Protein AF-X1T3N6-F1 (afdb_monomer)

pLDDT: mean 82.12, std 18.63, range [25.7, 98.0]

Radius of gyration: 25.03 Å; Cα contacts (8 Å, |Δi|>4): 335; chains: 1; bounding box: 75×48×70 Å

Foldseek 3Di:
DQVLVLLLVCLQPVHCLVPFPVVLVVLLVLLVVLVVVVCVVVVAAEEEDEPPDDVVVVLVVQDDPPPPDWFFRHKYKYWDWDFAWGWDADPVSDIDIDTDPGTDTAIWMWGFTQHQQQGTKIWTWGSGPVTDIDIGTDLLSNLVNDPCNVVFPWDDDVSATADTPDVVVSVVSSVVDDPPPPVVVVCVVVVVVSCCSSPNPVSCVSSVDDDDDDDPDDDDDDHDHDPDVVVVVVVVVVVVVVCCVVLVPPDWDFDFDDDPDPDPDPDDDDDDDDDPDDDDGGDTDDPRDDDDD

Secondary structure (DSSP, 8-state):
-HHHHHHHHHHHHS-STT-SHHHHHHHHHHHHHHHHHHHHHHT--EEEE-TT--HHHHHHHT--SSTT--EEEEEEEEEEEE--EEEEEPTTS-EEEEE-SS-EEEEEEEEEEEETTTEEEEEEEESSTTT-EEEE--HHHHHHHSTTGGGG--EEETTEEEE-S-HHHHHHHHHT--TTTHHHHHHHHHHHHHHTTTS-HHHHHHHT--PPP--S----------SSHHHHHHHHHHHHHHHHHHTT-----EE---------------------------EE---------

Sequence (293 aa):
VPGGVRNWYRTMEGSDTDMSDSSMMRYAGRFSRRVQSFCKKKNIPFVHFHTGERKHVEAEKLMPENKLFIGIFAVFVSRAPSLLWEVKKFDNGSIDIRRKKKTSLVNHYYFHIMDKDWGHITIRMCAHPPFSCNIILNGHEWVERHEDYNKLEVTKEGNCFTSYNNGEKLTQIADTLKFNGQFERVCQRWIYSCLWFVMDKKQQETTGIKYNFSIYQIEYSRNLLFKRGRQMDTVYQKIIDITRGRLDIKRLKTIFGKKKRPYKHKSTAPAPEVRIETPDYNLTIFKIHFGRL

Solvent-accessible surface area (backbone atoms only — not comparable to full-atom values): 18035 Å² total; per-residue (Å²): 115,60,66,60,56,54,52,41,44,22,63,74,68,76,48,59,89,75,64,32,49,69,56,52,50,46,42,28,55,47,19,52,53,44,46,52,50,48,25,64,76,68,72,30,53,74,46,81,46,64,85,90,63,71,60,68,65,58,50,64,76,54,54,72,86,56,86,83,62,68,42,75,53,35,37,38,35,33,63,43,76,39,73,37,68,39,43,49,72,46,96,88,72,48,75,47,65,44,72,42,94,60,66,44,80,39,62,31,39,35,39,34,27,33,41,83,59,40,31,66,31,38,39,38,32,34,45,42,64,92,46,55,69,49,79,46,78,42,72,67,38,31,41,64,50,37,85,66,39,79,78,28,65,65,40,69,60,88,90,42,73,76,45,58,81,46,66,66,62,53,47,54,52,52,67,65,70,47,77,79,60,56,58,54,50,58,49,56,64,48,50,57,63,60,42,40,38,70,41,46,69,68,52,42,62,71,47,61,75,79,86,84,87,79,85,88,76,85,85,89,86,81,87,80,88,66,98,45,71,69,59,47,52,54,53,52,52,52,51,51,54,57,51,32,68,77,65,70,55,88,75,88,57,73,45,85,32,90,79,83,73,89,72,87,71,82,85,76,87,90,78,92,82,84,83,79,88,71,91,80,59,64,39,81,67,84,84,80,80,76,71,94,125

Organism: NCBI:txid412755

Mean predicted aligned error: 9.75 Å

Structure (mmCIF, N/CA/C/O backbone):
data_AF-X1T3N6-F1
#
_entry.id   AF-X1T3N6-F1
#
loop_
_atom_site.group_PDB
_atom_site.id
_atom_site.type_symbol
_atom_site.label_atom_id
_atom_site.label_alt_id
_atom_site.label_comp_id
_atom_site.label_asym_id
_atom_site.label_entity_id
_atom_site.label_seq_id
_atom_site.pdbx_PDB_ins_code
_atom_site.Cartn_x
_atom_site.Cartn_y
_atom_site.Cartn_z
_atom_site.occupancy
_atom_site.B_iso_or_equiv
_atom_site.auth_seq_id
_atom_site.auth_comp_id
_atom_site.auth_asym_id
_atom_site.auth_atom_id
_atom_site.pdbx_PDB_model_num
ATOM 1 N N . VAL A 1 1 ? 9.725 14.053 -14.809 1.00 52.09 1 VAL A N 1
ATOM 2 C CA . VAL A 1 1 ? 10.530 14.593 -15.928 1.00 52.09 1 VAL A CA 1
ATOM 3 C C . VAL A 1 1 ? 10.947 13.437 -16.836 1.00 52.09 1 VAL A C 1
ATOM 5 O O . VAL A 1 1 ? 11.360 12.421 -16.285 1.00 52.09 1 VAL A O 1
ATOM 8 N N . PRO A 1 2 ? 10.813 13.539 -18.172 1.00 63.53 2 PRO A N 1
ATOM 9 C CA . PRO A 1 2 ? 11.171 12.467 -19.115 1.00 63.53 2 PRO A CA 1
ATOM 10 C C . PRO A 1 2 ? 12.618 11.963 -18.982 1.00 63.53 2 PRO A C 1
ATOM 12 O O . PRO A 1 2 ? 12.862 10.764 -19.091 1.00 63.53 2 PRO A O 1
ATOM 15 N N . GLY A 1 3 ? 13.557 12.857 -18.640 1.00 70.62 3 GLY A N 1
ATOM 16 C CA . GLY A 1 3 ? 14.970 12.513 -18.433 1.00 70.62 3 GLY A CA 1
ATOM 17 C C . GLY A 1 3 ? 15.210 11.444 -17.361 1.00 70.62 3 GLY A C 1
ATOM 18 O O . GLY A 1 3 ? 16.097 10.614 -17.521 1.00 70.62 3 GLY A O 1
ATOM 19 N N . GLY A 1 4 ? 14.367 11.383 -16.323 1.00 85.44 4 GLY A N 1
ATOM 20 C CA . GLY A 1 4 ? 14.484 10.353 -15.287 1.00 85.44 4 GLY A CA 1
ATOM 21 C C . GLY A 1 4 ? 14.236 8.938 -15.818 1.00 85.44 4 GLY A C 1
ATOM 22 O O . GLY A 1 4 ? 14.937 8.011 -15.433 1.00 85.44 4 GLY A O 1
ATOM 23 N N . VAL A 1 5 ? 13.286 8.771 -16.746 1.00 88.50 5 VAL A N 1
ATOM 24 C CA . VAL A 1 5 ? 12.962 7.455 -17.325 1.00 88.50 5 VAL A CA 1
ATOM 25 C C . VAL A 1 5 ? 14.045 6.993 -18.289 1.00 88.50 5 VAL A C 1
ATOM 27 O O . VAL A 1 5 ? 14.413 5.824 -18.266 1.00 88.50 5 VAL A O 1
ATOM 30 N N . ARG A 1 6 ? 14.585 7.908 -19.102 1.00 90.44 6 ARG A N 1
ATOM 31 C CA . ARG A 1 6 ? 15.691 7.606 -20.019 1.00 90.44 6 ARG A CA 1
ATOM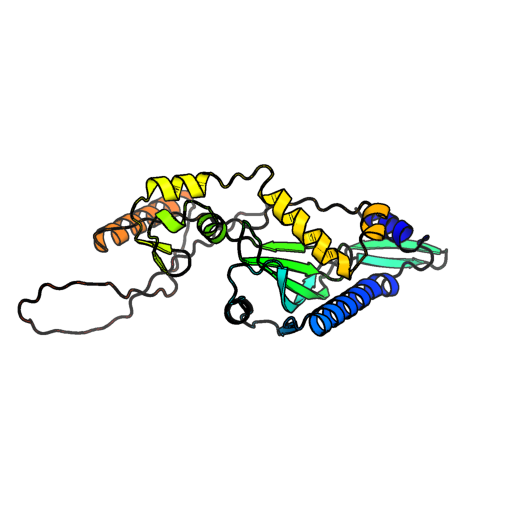 32 C C . ARG A 1 6 ? 16.944 7.170 -19.263 1.00 90.44 6 ARG A C 1
ATOM 34 O O . ARG A 1 6 ? 17.532 6.150 -19.598 1.00 90.44 6 ARG A O 1
ATOM 41 N N . ASN A 1 7 ? 17.323 7.921 -18.227 1.00 90.94 7 ASN A N 1
ATOM 42 C CA . ASN A 1 7 ? 18.488 7.597 -17.404 1.00 90.94 7 ASN A CA 1
ATOM 43 C C . ASN A 1 7 ? 18.300 6.261 -16.688 1.00 90.94 7 ASN A C 1
ATOM 45 O O . ASN A 1 7 ? 19.178 5.411 -16.756 1.00 90.94 7 ASN A O 1
ATOM 49 N N . TRP A 1 8 ? 17.126 6.042 -16.090 1.00 91.69 8 TRP A N 1
ATOM 50 C CA . TRP A 1 8 ? 16.785 4.758 -15.483 1.00 91.69 8 TRP A CA 1
ATOM 51 C C . TRP A 1 8 ? 16.912 3.593 -16.479 1.00 91.69 8 TRP A C 1
ATOM 53 O O . TRP A 1 8 ? 17.526 2.581 -16.150 1.00 91.69 8 TRP A O 1
ATOM 63 N N . TYR A 1 9 ? 16.390 3.745 -17.701 1.00 92.31 9 TYR A N 1
ATOM 64 C CA . TYR A 1 9 ? 16.473 2.714 -18.739 1.00 92.31 9 TYR A CA 1
ATOM 65 C C . TYR A 1 9 ? 17.928 2.416 -19.126 1.00 92.31 9 TYR A C 1
ATOM 67 O O .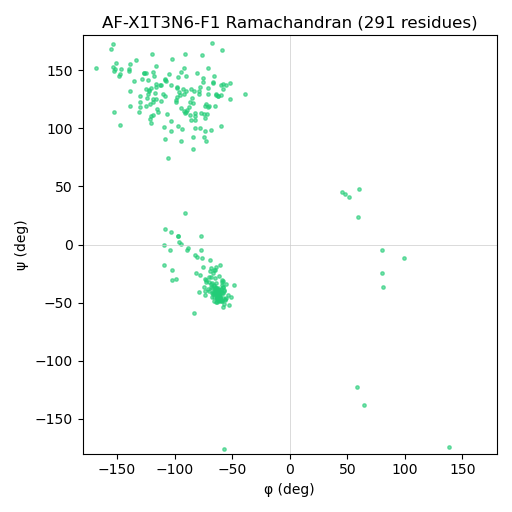 TYR A 1 9 ? 18.321 1.255 -19.167 1.00 92.31 9 TYR A O 1
ATOM 75 N N . ARG A 1 10 ? 18.753 3.452 -19.334 1.00 92.75 10 ARG A N 1
ATOM 76 C CA . ARG A 1 10 ? 20.191 3.295 -19.622 1.00 92.75 10 ARG A CA 1
ATOM 77 C C . ARG A 1 10 ? 20.920 2.543 -18.521 1.00 92.75 10 ARG A C 1
ATOM 79 O O . ARG A 1 10 ? 21.740 1.687 -18.816 1.00 92.75 10 ARG A O 1
ATOM 86 N N . THR A 1 11 ? 20.618 2.837 -17.261 1.00 93.19 11 THR A N 1
ATOM 87 C CA . THR A 1 11 ? 21.226 2.126 -16.134 1.00 93.19 11 THR A CA 1
ATOM 88 C C . THR A 1 11 ? 20.765 0.668 -16.054 1.00 93.19 11 THR A C 1
ATOM 90 O O . THR A 1 11 ? 21.547 -0.193 -15.664 1.00 93.19 11 THR A O 1
ATOM 93 N N . MET A 1 12 ? 19.518 0.374 -16.431 1.00 91.62 12 MET A N 1
ATOM 94 C CA . MET A 1 12 ? 18.976 -0.990 -16.443 1.00 91.62 12 MET A CA 1
ATOM 95 C C . MET A 1 12 ? 19.518 -1.851 -17.589 1.00 91.62 12 MET A C 1
ATOM 97 O O . MET A 1 12 ? 19.830 -3.018 -17.367 1.00 91.62 12 MET A O 1
ATOM 101 N N . GLU A 1 13 ? 19.603 -1.290 -18.795 1.00 92.38 13 GLU A N 1
ATOM 102 C CA . GLU A 1 13 ? 19.885 -2.027 -20.037 1.00 92.38 13 GLU A CA 1
ATOM 103 C C . GLU A 1 13 ? 21.288 -1.732 -20.609 1.00 92.38 13 GLU A C 1
ATOM 105 O O . GLU A 1 13 ? 21.665 -2.256 -21.652 1.00 92.38 13 GLU A O 1
ATOM 110 N N . GLY A 1 14 ? 22.072 -0.864 -19.961 1.00 92.81 14 GLY A N 1
ATOM 111 C CA . GLY A 1 14 ? 23.407 -0.427 -20.394 1.00 92.81 14 GLY A CA 1
ATOM 112 C C . GLY A 1 14 ? 23.408 0.661 -21.477 1.00 92.81 14 GLY A C 1
ATOM 113 O O . GLY A 1 14 ? 24.359 1.433 -21.575 1.00 92.81 14 GLY A O 1
ATOM 114 N N . SER A 1 15 ? 22.340 0.773 -22.270 1.00 91.62 15 SER A N 1
ATOM 115 C CA . SER A 1 15 ? 22.141 1.835 -23.265 1.00 91.62 15 SER A CA 1
ATOM 116 C C . SER A 1 15 ? 20.649 2.089 -23.518 1.00 91.62 15 SER A C 1
ATOM 118 O O . SER A 1 15 ? 19.790 1.363 -23.024 1.00 91.62 15 SER A O 1
ATOM 120 N N . ASP A 1 16 ? 20.315 3.126 -24.286 1.00 90.31 16 ASP A N 1
ATOM 121 C CA . ASP A 1 16 ? 18.950 3.423 -24.743 1.00 90.31 16 ASP A CA 1
ATOM 122 C C . ASP A 1 16 ? 18.737 3.171 -26.244 1.00 90.31 16 ASP A C 1
ATOM 124 O O . ASP A 1 16 ? 17.713 3.575 -26.791 1.00 90.31 16 ASP A O 1
ATOM 128 N N . THR A 1 17 ? 19.665 2.478 -26.910 1.00 90.00 17 THR A N 1
ATOM 129 C CA . THR A 1 17 ? 19.607 2.180 -28.354 1.00 90.00 17 THR A CA 1
ATOM 130 C C . THR A 1 17 ? 18.326 1.437 -28.747 1.00 90.00 17 THR A C 1
ATOM 132 O O . THR A 1 17 ? 17.703 1.748 -29.770 1.00 90.00 17 THR A O 1
ATOM 135 N N . ASP A 1 18 ? 17.899 0.508 -27.887 1.00 89.25 18 ASP A N 1
ATOM 136 C CA . ASP A 1 18 ? 16.706 -0.330 -28.067 1.00 89.25 18 ASP A CA 1
ATOM 137 C C . ASP A 1 18 ? 15.468 0.209 -27.333 1.00 89.25 18 ASP A C 1
ATOM 139 O O . ASP A 1 18 ? 14.430 -0.459 -27.254 1.00 89.25 18 ASP A O 1
ATOM 143 N N . MET A 1 19 ? 15.557 1.416 -26.766 1.00 91.69 19 MET A N 1
ATOM 144 C CA . MET A 1 19 ? 14.444 2.025 -26.049 1.00 91.69 19 MET A CA 1
ATOM 145 C C . MET A 1 19 ? 13.287 2.305 -27.018 1.00 91.69 19 MET A C 1
ATOM 147 O O . MET A 1 19 ? 13.415 3.047 -27.988 1.00 91.69 19 MET A O 1
ATOM 151 N N . SER A 1 20 ? 12.142 1.686 -26.750 1.00 91.00 20 SER A N 1
ATOM 152 C CA . SER A 1 20 ? 10.925 1.753 -27.560 1.00 91.00 20 SER A CA 1
ATOM 153 C C . SER A 1 20 ? 9.706 1.464 -26.685 1.00 91.00 20 SER A C 1
ATOM 155 O O . SER A 1 20 ? 9.842 0.957 -25.569 1.00 91.00 20 SER A O 1
ATOM 157 N N . ASP A 1 21 ? 8.498 1.717 -27.190 1.00 89.56 21 ASP A N 1
ATOM 158 C CA . ASP A 1 21 ? 7.264 1.299 -26.508 1.00 89.56 21 ASP A CA 1
ATOM 159 C C . ASP A 1 21 ? 7.279 -0.198 -26.179 1.00 89.56 21 ASP A C 1
ATOM 161 O O . ASP A 1 21 ? 6.979 -0.607 -25.054 1.00 89.56 21 ASP A O 1
ATOM 165 N N . SER A 1 22 ? 7.718 -1.015 -27.136 1.00 90.12 22 SER A N 1
ATOM 166 C CA . SER A 1 22 ? 7.833 -2.461 -26.978 1.00 90.12 22 SER A CA 1
ATOM 167 C C . SER A 1 22 ? 8.792 -2.840 -25.851 1.00 90.12 22 SER A C 1
ATOM 169 O O . SER A 1 22 ? 8.440 -3.673 -25.012 1.00 90.12 22 SER A O 1
ATOM 171 N N . SER A 1 23 ? 9.984 -2.234 -25.779 1.00 91.75 23 SER A N 1
ATOM 172 C CA . SER A 1 23 ? 10.938 -2.545 -24.708 1.00 91.75 23 SER A CA 1
ATOM 173 C C . SER A 1 23 ? 10.444 -2.068 -23.339 1.00 91.75 23 SER A C 1
ATOM 175 O O . SER A 1 23 ? 10.549 -2.804 -22.359 1.00 91.75 23 SER A O 1
ATOM 177 N N . MET A 1 24 ? 9.772 -0.917 -23.275 1.00 90.50 24 MET A N 1
ATOM 178 C CA . MET A 1 24 ? 9.127 -0.423 -22.054 1.00 90.50 24 MET A CA 1
ATOM 179 C C . MET A 1 24 ? 7.991 -1.344 -21.579 1.00 90.50 24 MET A C 1
ATOM 181 O O . MET A 1 24 ? 7.835 -1.583 -20.378 1.00 90.50 24 MET A O 1
ATOM 185 N N . MET A 1 25 ? 7.212 -1.915 -22.502 1.00 90.56 25 MET A N 1
ATOM 186 C CA . MET A 1 25 ? 6.150 -2.877 -22.189 1.00 90.56 25 MET A CA 1
ATOM 187 C C . MET A 1 25 ? 6.686 -4.220 -21.673 1.00 90.56 25 MET A C 1
ATOM 189 O O . MET A 1 25 ? 6.007 -4.870 -20.871 1.00 90.56 25 MET A O 1
ATOM 193 N N . ARG A 1 26 ? 7.907 -4.632 -22.053 1.00 93.25 26 ARG A N 1
ATOM 194 C CA . ARG A 1 26 ? 8.515 -5.894 -21.582 1.00 93.25 26 ARG A CA 1
ATOM 195 C C . ARG A 1 26 ? 8.658 -5.948 -20.060 1.00 93.25 26 ARG A C 1
ATOM 197 O O . ARG A 1 26 ? 8.521 -7.034 -19.494 1.00 93.25 26 ARG A O 1
ATOM 204 N N . TYR A 1 27 ? 8.844 -4.813 -19.379 1.00 93.62 27 TYR A N 1
ATOM 205 C CA . TYR A 1 27 ? 8.894 -4.773 -17.912 1.00 93.62 27 TYR A CA 1
ATOM 206 C C . TYR A 1 27 ? 7.588 -5.233 -17.260 1.00 93.62 27 TYR A C 1
ATOM 208 O O . TYR A 1 27 ? 7.635 -5.972 -16.278 1.00 93.62 27 TYR A O 1
ATOM 216 N N . ALA A 1 28 ? 6.433 -4.898 -17.841 1.00 94.31 28 ALA A N 1
ATOM 217 C CA . ALA A 1 28 ? 5.149 -5.365 -17.323 1.00 94.31 28 ALA A CA 1
ATOM 218 C C . ALA A 1 28 ? 4.984 -6.884 -17.487 1.00 94.31 28 ALA A C 1
ATOM 220 O O . ALA A 1 28 ? 4.484 -7.564 -16.588 1.00 94.31 28 ALA A O 1
ATOM 221 N N . GLY A 1 29 ? 5.472 -7.437 -18.603 1.00 95.12 29 GLY A N 1
ATOM 222 C CA . GLY A 1 29 ? 5.533 -8.884 -18.824 1.00 95.12 29 GLY A CA 1
ATOM 223 C C . GLY A 1 29 ? 6.502 -9.591 -17.869 1.00 95.12 29 GLY A C 1
ATOM 224 O O . GLY A 1 29 ? 6.174 -10.645 -17.323 1.00 95.12 29 GLY A O 1
ATOM 225 N N . ARG A 1 30 ? 7.684 -9.007 -17.620 1.00 95.31 30 ARG A N 1
ATOM 226 C CA . ARG A 1 30 ? 8.653 -9.489 -16.615 1.00 95.31 30 ARG A CA 1
ATOM 227 C C . ARG A 1 30 ? 8.026 -9.513 -15.222 1.00 95.31 30 ARG A C 1
ATOM 229 O O . ARG A 1 30 ? 8.101 -10.542 -14.555 1.00 95.31 30 ARG A O 1
ATOM 236 N N . PHE A 1 31 ? 7.373 -8.422 -14.828 1.00 96.50 31 PHE A N 1
ATOM 237 C CA . PHE A 1 31 ? 6.686 -8.294 -13.547 1.00 96.50 31 PHE A CA 1
ATOM 238 C C . PHE A 1 31 ? 5.617 -9.370 -13.367 1.00 96.50 31 PHE A C 1
ATOM 240 O O . PHE A 1 31 ? 5.672 -10.133 -12.406 1.00 96.50 31 PHE A O 1
ATOM 247 N N . SER A 1 32 ? 4.704 -9.490 -14.337 1.00 96.56 32 SER A N 1
ATOM 248 C CA . SER A 1 32 ? 3.621 -10.480 -14.323 1.00 96.56 32 SER A CA 1
ATOM 249 C C . SER A 1 32 ? 4.145 -11.899 -14.100 1.00 96.56 32 SER A C 1
ATOM 251 O O . SER A 1 32 ? 3.724 -12.582 -13.166 1.00 96.56 32 SER A O 1
ATOM 253 N N . ARG A 1 33 ? 5.136 -12.322 -14.899 1.00 97.38 33 ARG A N 1
ATOM 254 C CA . ARG A 1 33 ? 5.731 -13.663 -14.793 1.00 97.38 33 ARG A CA 1
ATOM 255 C C . ARG A 1 33 ? 6.376 -13.907 -13.431 1.00 97.38 33 ARG A C 1
ATOM 257 O O . ARG A 1 33 ? 6.221 -14.989 -12.868 1.00 97.38 33 ARG A O 1
ATOM 264 N N . ARG A 1 34 ? 7.100 -12.920 -12.891 1.00 97.50 34 ARG A N 1
ATOM 265 C CA . ARG A 1 34 ? 7.790 -13.056 -11.598 1.00 97.50 34 ARG A CA 1
ATOM 266 C C . ARG A 1 34 ? 6.809 -13.099 -10.428 1.00 97.50 34 ARG A C 1
ATOM 268 O O . ARG A 1 34 ? 7.004 -13.925 -9.542 1.00 97.50 34 ARG A O 1
ATOM 275 N N . VAL A 1 35 ? 5.745 -12.293 -10.454 1.00 97.81 35 VAL A N 1
ATOM 276 C CA . VAL A 1 35 ? 4.675 -12.344 -9.444 1.00 97.81 35 VAL A CA 1
ATOM 277 C C . VAL A 1 35 ? 3.966 -13.695 -9.475 1.00 97.81 35 VAL A C 1
ATOM 279 O O . VAL A 1 35 ? 3.845 -14.332 -8.433 1.00 97.81 35 VAL A O 1
ATOM 282 N N . GLN A 1 36 ? 3.553 -14.170 -10.653 1.00 97.88 36 GLN A N 1
ATOM 283 C CA . GLN A 1 36 ? 2.872 -15.463 -10.787 1.00 97.88 36 GLN A CA 1
ATOM 284 C C . GLN A 1 36 ? 3.750 -16.625 -10.311 1.00 97.88 36 GLN A C 1
ATOM 286 O O . GLN A 1 36 ? 3.293 -17.476 -9.553 1.00 97.88 36 GLN A O 1
ATOM 291 N N . SER A 1 37 ? 5.030 -16.638 -10.700 1.00 97.94 37 SER A N 1
ATOM 292 C CA . SER A 1 37 ? 5.990 -17.658 -10.259 1.00 97.94 37 SER A CA 1
ATOM 293 C C . SER A 1 37 ? 6.194 -17.640 -8.740 1.00 97.94 37 SER A C 1
ATOM 295 O O . SER A 1 37 ? 6.172 -18.690 -8.097 1.00 97.94 37 SER A O 1
ATOM 297 N N . PHE A 1 38 ? 6.318 -16.450 -8.144 1.00 97.62 38 PHE A N 1
ATOM 298 C CA . PHE A 1 38 ? 6.402 -16.292 -6.694 1.00 97.62 38 PHE A CA 1
ATOM 299 C C . PHE A 1 38 ? 5.149 -16.809 -5.987 1.00 97.62 38 PHE A C 1
ATOM 301 O O . PHE A 1 38 ? 5.271 -17.602 -5.054 1.00 97.62 38 PHE A O 1
ATOM 308 N N . CYS A 1 39 ? 3.966 -16.414 -6.462 1.00 98.00 39 CYS A N 1
ATOM 309 C CA . CYS A 1 39 ? 2.698 -16.836 -5.878 1.00 98.00 39 CYS A CA 1
ATOM 310 C C . CYS A 1 39 ? 2.540 -18.357 -5.952 1.00 98.00 39 CYS A C 1
ATOM 312 O O . CYS A 1 39 ? 2.273 -18.990 -4.935 1.00 98.00 39 CYS A O 1
ATOM 314 N N . LYS A 1 40 ? 2.840 -18.964 -7.108 1.00 98.00 40 LYS A N 1
ATOM 315 C CA . LYS A 1 40 ? 2.834 -20.422 -7.287 1.00 98.00 40 LYS A CA 1
ATOM 316 C C . LYS A 1 40 ? 3.805 -21.125 -6.334 1.00 98.00 40 LYS A C 1
ATOM 318 O O . LYS A 1 40 ? 3.426 -22.085 -5.678 1.00 98.00 40 LYS A O 1
ATOM 323 N N . LYS A 1 41 ? 5.049 -20.643 -6.224 1.00 97.94 41 LYS A N 1
ATOM 324 C CA . LYS A 1 41 ? 6.080 -21.252 -5.362 1.00 97.94 41 LYS A CA 1
ATOM 325 C C . LYS A 1 41 ? 5.738 -21.162 -3.873 1.00 97.94 41 LYS A C 1
ATOM 327 O O . LYS A 1 41 ? 6.117 -22.042 -3.108 1.00 97.94 41 LYS A O 1
ATOM 332 N N . LYS A 1 42 ? 5.095 -20.074 -3.452 1.00 96.69 42 LYS A N 1
ATOM 333 C CA . LYS A 1 42 ? 4.745 -19.810 -2.050 1.00 96.69 42 LYS A CA 1
ATOM 334 C C . LYS A 1 42 ? 3.314 -20.211 -1.692 1.00 96.69 42 LYS A C 1
ATOM 336 O O . LYS A 1 42 ? 2.921 -19.996 -0.554 1.00 96.69 42 LYS A O 1
ATOM 341 N N . ASN A 1 43 ? 2.571 -20.783 -2.640 1.00 96.44 43 ASN A N 1
ATOM 342 C CA . ASN A 1 43 ? 1.150 -21.093 -2.509 1.00 96.44 43 ASN A CA 1
ATOM 343 C C . ASN A 1 43 ? 0.310 -19.883 -2.048 1.00 96.44 43 ASN A C 1
ATOM 345 O O . ASN A 1 43 ? -0.563 -19.997 -1.194 1.00 96.44 43 ASN A O 1
ATOM 349 N N . ILE A 1 44 ? 0.620 -18.704 -2.592 1.00 97.44 44 ILE A N 1
ATOM 350 C CA . ILE A 1 44 ? -0.102 -17.458 -2.321 1.00 97.44 44 ILE A CA 1
ATOM 351 C C . ILE A 1 44 ? -1.213 -17.311 -3.372 1.00 97.44 44 ILE A C 1
ATOM 353 O O . ILE A 1 44 ? -0.911 -17.385 -4.568 1.00 97.44 44 ILE A O 1
ATOM 357 N N . PRO A 1 45 ? 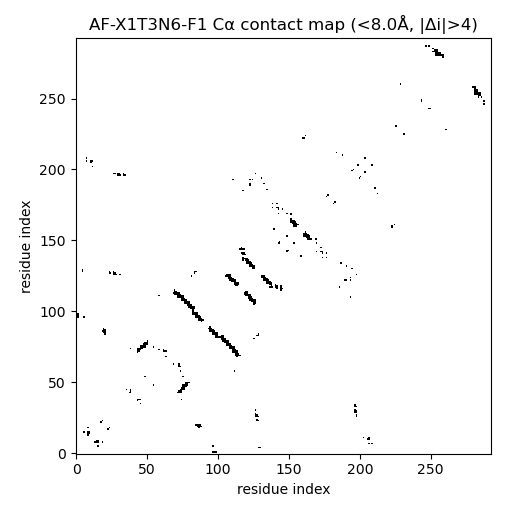-2.471 -17.060 -2.971 1.00 97.00 45 PRO A N 1
ATOM 358 C CA . PRO A 1 45 ? -3.563 -16.757 -3.887 1.00 97.00 45 PRO A CA 1
ATOM 359 C C . PRO A 1 45 ? -3.218 -15.627 -4.863 1.00 97.00 45 PRO A C 1
ATOM 361 O O . PRO A 1 45 ? -2.867 -14.514 -4.462 1.00 97.00 45 PRO A O 1
ATOM 364 N N . PHE A 1 46 ? -3.356 -15.915 -6.156 1.00 96.94 46 PHE A N 1
ATOM 365 C CA . PHE A 1 46 ? -3.193 -14.958 -7.245 1.00 96.94 46 PHE A CA 1
ATOM 366 C C . PHE A 1 46 ? -4.493 -14.895 -8.049 1.00 96.94 46 PHE A C 1
ATOM 368 O O . PHE A 1 46 ? -4.831 -15.846 -8.751 1.00 96.94 46 PHE A O 1
ATOM 375 N N . VAL A 1 47 ? -5.240 -13.796 -7.920 1.00 95.12 47 VAL A N 1
ATOM 376 C CA . VAL A 1 47 ? -6.625 -13.707 -8.416 1.00 95.12 47 VAL A CA 1
ATOM 377 C C . VAL A 1 47 ? -6.782 -12.548 -9.392 1.00 95.12 47 VAL A C 1
ATOM 379 O O . VAL A 1 47 ? -6.406 -11.412 -9.097 1.00 95.12 47 VAL A O 1
ATOM 382 N N . HIS A 1 48 ? -7.366 -12.822 -10.555 1.00 94.12 48 HIS A N 1
ATOM 383 C CA . HIS A 1 48 ? -7.752 -11.795 -11.516 1.00 94.12 48 HIS A CA 1
ATOM 384 C C . HIS A 1 48 ? -9.175 -11.318 -11.244 1.00 94.12 48 HIS A C 1
ATOM 386 O O . HIS A 1 48 ? -10.084 -12.127 -11.123 1.00 94.12 48 HIS A O 1
ATOM 392 N N . PHE A 1 49 ? -9.350 -10.001 -11.205 1.00 92.06 49 PHE A N 1
ATOM 393 C CA . PHE A 1 49 ? -10.637 -9.343 -11.049 1.00 92.06 49 PHE A CA 1
ATOM 394 C C . PHE A 1 49 ? -10.985 -8.514 -12.283 1.00 92.06 49 PHE A C 1
ATOM 396 O O . PHE A 1 49 ? -10.160 -7.750 -12.812 1.00 92.06 49 PHE A O 1
ATOM 403 N N . HIS A 1 50 ? -12.245 -8.601 -12.680 1.00 85.12 50 HIS A N 1
ATOM 404 C CA . HIS A 1 50 ? -12.888 -7.735 -13.649 1.00 85.12 50 HIS A CA 1
ATOM 405 C C . HIS A 1 50 ? -13.234 -6.368 -13.038 1.00 85.12 50 HIS A C 1
ATOM 407 O O . HIS A 1 50 ? -13.232 -6.140 -11.823 1.00 85.12 50 HIS A O 1
ATOM 413 N N . THR A 1 51 ? -13.492 -5.395 -13.909 1.00 74.12 51 THR A N 1
ATOM 414 C CA . THR A 1 51 ? -13.913 -4.057 -13.486 1.00 74.12 51 THR A CA 1
ATOM 415 C C . THR A 1 51 ? -15.273 -4.134 -12.787 1.00 74.12 51 THR A C 1
ATOM 417 O O . THR A 1 51 ? -16.215 -4.684 -13.341 1.00 74.12 51 THR A O 1
ATOM 420 N N . GLY A 1 52 ? -15.376 -3.556 -11.586 1.00 71.00 52 GLY A N 1
ATOM 421 C CA . GLY A 1 52 ? -16.613 -3.521 -10.792 1.00 71.00 52 GLY A CA 1
ATOM 422 C C . GLY A 1 52 ? -16.696 -4.569 -9.676 1.00 71.00 52 GLY A C 1
ATOM 423 O O . GLY A 1 52 ? -17.539 -4.438 -8.792 1.00 71.00 52 GLY A O 1
ATOM 424 N N . GLU A 1 53 ? -15.800 -5.557 -9.648 1.00 80.38 53 GLU A N 1
ATOM 425 C CA . GLU A 1 53 ? -15.803 -6.584 -8.602 1.00 80.38 53 GLU A CA 1
ATOM 426 C C . GLU A 1 53 ? -15.265 -6.069 -7.254 1.00 80.38 53 GLU A C 1
ATOM 428 O O . GLU A 1 53 ? -14.324 -5.265 -7.179 1.00 80.38 53 GLU A O 1
ATOM 433 N N . ARG A 1 54 ? -15.870 -6.548 -6.157 1.00 73.19 54 ARG A N 1
ATOM 434 C CA . ARG A 1 54 ? -15.571 -6.117 -4.781 1.00 73.19 54 ARG A CA 1
ATOM 435 C C . ARG A 1 54 ? -14.374 -6.867 -4.195 1.00 73.19 54 ARG A C 1
ATOM 437 O O . ARG A 1 54 ? -14.520 -7.788 -3.404 1.00 73.19 54 ARG A O 1
ATOM 444 N N . LYS A 1 55 ? -13.178 -6.394 -4.536 1.00 79.94 55 LYS A N 1
ATOM 445 C CA . LYS A 1 55 ? -11.891 -6.982 -4.114 1.00 79.94 55 LYS A CA 1
ATOM 446 C C . LYS A 1 55 ? -11.689 -7.054 -2.596 1.00 79.94 55 LYS A C 1
ATOM 448 O O . LYS A 1 55 ? -11.064 -7.989 -2.120 1.00 79.94 55 LYS A O 1
ATOM 453 N N . HIS A 1 56 ? -12.187 -6.075 -1.836 1.00 72.31 56 HIS A N 1
ATOM 454 C CA . HIS A 1 56 ? -11.951 -6.015 -0.385 1.00 72.31 56 HIS A CA 1
ATOM 455 C C . HIS A 1 56 ? -12.578 -7.203 0.362 1.00 72.31 56 HIS A C 1
ATOM 457 O O . HIS A 1 56 ? -11.938 -7.758 1.244 1.00 72.31 56 HIS A O 1
ATOM 463 N N . VAL A 1 57 ? -13.766 -7.653 -0.060 1.00 77.94 57 VAL A N 1
ATOM 464 C CA . VAL A 1 57 ? -14.460 -8.801 0.549 1.00 77.94 57 VAL A CA 1
ATOM 465 C C . VAL A 1 57 ? -13.669 -10.095 0.356 1.00 77.94 57 VAL A C 1
ATOM 467 O O . VAL A 1 57 ? -13.593 -10.922 1.258 1.00 77.94 57 VAL A O 1
ATOM 470 N N . GLU A 1 58 ? -13.052 -10.275 -0.812 1.00 84.00 58 GLU A N 1
ATOM 471 C CA . GLU A 1 58 ? -12.231 -11.460 -1.075 1.00 84.00 58 GLU A CA 1
ATOM 472 C C . GLU A 1 58 ? -10.903 -11.424 -0.314 1.00 84.00 58 GLU A C 1
ATOM 474 O O . GLU A 1 58 ? -10.418 -12.464 0.117 1.00 84.00 58 GLU A O 1
ATOM 479 N N . ALA A 1 59 ? -10.326 -10.239 -0.092 1.00 82.06 59 ALA A N 1
ATOM 480 C CA . ALA A 1 59 ? -9.123 -10.113 0.726 1.00 82.06 59 ALA A CA 1
ATOM 481 C C . ALA A 1 59 ? -9.368 -10.532 2.183 1.00 82.06 59 ALA A C 1
ATOM 483 O O . ALA A 1 59 ? -8.535 -11.228 2.754 1.00 82.06 59 ALA A O 1
ATOM 484 N N . GLU A 1 60 ? -10.512 -10.148 2.761 1.00 83.94 60 GLU A N 1
ATOM 485 C CA . GLU A 1 60 ? -10.889 -10.513 4.134 1.00 83.94 60 GLU A CA 1
ATOM 486 C C . GLU A 1 60 ? -10.993 -12.033 4.320 1.00 83.94 60 GLU A C 1
ATOM 488 O O . GLU A 1 60 ? -10.530 -12.561 5.326 1.00 83.94 60 GLU A O 1
ATOM 493 N N . LYS A 1 61 ? -11.525 -12.755 3.325 1.00 88.81 61 LYS A N 1
ATOM 494 C CA . LYS A 1 61 ? -11.617 -14.228 3.352 1.00 88.81 61 LYS A CA 1
ATOM 495 C C . LYS A 1 61 ? -10.259 -14.926 3.299 1.00 88.81 61 LYS A C 1
ATOM 497 O O . LYS A 1 61 ? -10.151 -16.072 3.715 1.00 88.81 61 LYS A O 1
ATOM 502 N N . LEU A 1 62 ? -9.249 -14.261 2.744 1.00 91.88 62 LEU A N 1
ATOM 503 C CA . LEU A 1 62 ? -7.894 -14.792 2.586 1.00 91.88 62 LEU A CA 1
ATOM 504 C C . LEU A 1 62 ? -6.954 -14.344 3.711 1.00 91.88 62 LEU A C 1
ATOM 506 O O . LEU A 1 62 ? -5.748 -14.583 3.627 1.00 91.88 62 LEU A O 1
ATOM 510 N N . MET A 1 63 ? -7.480 -13.674 4.740 1.00 90.62 63 MET A N 1
ATOM 511 C CA . MET A 1 63 ? -6.684 -13.244 5.881 1.00 90.62 63 MET A CA 1
ATOM 512 C C . MET A 1 63 ? -6.008 -14.446 6.558 1.00 90.62 63 MET A C 1
ATOM 514 O O . MET A 1 63 ? -6.668 -15.455 6.812 1.00 90.62 63 MET A O 1
ATOM 518 N N . PRO A 1 64 ? -4.706 -14.353 6.880 1.00 92.75 64 PRO A N 1
ATOM 519 C CA . PRO A 1 64 ? -4.003 -15.423 7.574 1.00 92.75 64 PRO A CA 1
ATOM 520 C C . PRO A 1 64 ? -4.638 -15.735 8.933 1.00 92.75 64 PRO A C 1
ATOM 522 O O . PRO A 1 64 ? -4.789 -14.846 9.769 1.00 92.75 64 PRO A O 1
ATOM 525 N N . GLU A 1 65 ? -4.928 -17.011 9.193 1.00 89.81 65 GLU A N 1
ATOM 526 C CA . GLU A 1 65 ? -5.406 -17.468 10.508 1.00 89.81 65 GLU A CA 1
ATOM 527 C C . GLU A 1 65 ? -4.333 -17.289 11.595 1.00 89.81 65 GLU A C 1
ATOM 529 O O . GLU A 1 65 ? -4.619 -16.943 12.744 1.00 89.81 65 GLU A O 1
ATOM 534 N N . ASN A 1 66 ? -3.064 -17.485 11.221 1.00 91.00 66 ASN A N 1
ATOM 535 C CA . ASN A 1 66 ? -1.937 -17.261 12.112 1.00 91.00 66 ASN A CA 1
ATOM 536 C C . ASN A 1 66 ? -1.701 -15.755 12.317 1.00 91.00 66 ASN A C 1
ATOM 538 O O . ASN A 1 66 ? -1.150 -15.077 11.450 1.00 91.00 66 ASN A O 1
ATOM 542 N N . LYS A 1 67 ? -2.018 -15.256 13.517 1.00 83.31 67 LYS A N 1
ATOM 543 C CA . LYS A 1 67 ? -1.827 -13.848 13.914 1.00 83.31 67 LYS A CA 1
ATOM 544 C C . LYS A 1 67 ? -0.367 -13.363 13.877 1.00 83.31 67 LYS A C 1
ATOM 546 O O . LYS A 1 67 ? -0.135 -12.151 13.856 1.00 83.31 67 LYS A O 1
ATOM 551 N N . LEU A 1 68 ? 0.601 -14.285 13.864 1.00 89.88 68 LEU A N 1
ATOM 552 C CA . LEU A 1 68 ? 2.037 -14.002 13.748 1.00 89.88 68 LEU A CA 1
ATOM 553 C C . LEU A 1 68 ? 2.530 -13.950 12.295 1.00 89.88 68 LEU A C 1
ATOM 555 O O . LEU A 1 68 ? 3.703 -13.660 12.066 1.00 89.88 68 LEU A O 1
ATOM 559 N N . PHE A 1 69 ? 1.680 -14.251 11.309 1.00 95.38 69 PHE A N 1
ATOM 560 C CA . PHE A 1 69 ? 2.067 -14.187 9.904 1.00 95.38 69 PHE A CA 1
ATOM 561 C C . PHE A 1 69 ? 2.408 -12.749 9.498 1.00 95.38 69 PHE A C 1
ATOM 563 O O . PHE A 1 69 ? 1.607 -11.841 9.701 1.00 95.38 69 PHE A O 1
ATOM 570 N N . ILE A 1 70 ? 3.568 -12.567 8.862 1.00 95.94 70 ILE A N 1
ATOM 571 C CA . ILE A 1 70 ? 4.030 -11.296 8.294 1.00 95.94 70 ILE A CA 1
ATOM 572 C C . ILE A 1 70 ? 4.483 -11.552 6.858 1.00 95.94 70 ILE A C 1
ATOM 574 O O . ILE A 1 70 ? 5.310 -12.432 6.614 1.00 95.94 70 ILE A O 1
ATOM 578 N N . GLY A 1 71 ? 3.972 -10.778 5.903 1.00 96.56 71 GLY A N 1
ATOM 579 C CA . GLY A 1 71 ? 4.297 -10.949 4.486 1.00 96.56 71 GLY A CA 1
ATOM 580 C C . GLY A 1 71 ? 3.108 -10.802 3.548 1.00 96.56 71 GLY A C 1
ATOM 581 O O . GLY A 1 71 ? 2.005 -10.450 3.955 1.00 96.56 71 GLY A O 1
ATOM 582 N N . ILE A 1 72 ? 3.350 -11.070 2.265 1.00 97.44 72 ILE A N 1
ATOM 583 C CA . ILE A 1 72 ? 2.304 -11.093 1.236 1.00 97.44 72 ILE A CA 1
ATOM 584 C C . ILE A 1 72 ? 1.461 -12.355 1.439 1.00 97.44 72 ILE A C 1
ATOM 586 O O . ILE A 1 72 ? 2.004 -13.456 1.357 1.00 97.44 72 ILE A O 1
ATOM 590 N N . PHE A 1 73 ? 0.155 -12.198 1.658 1.00 97.12 73 PHE A N 1
ATOM 591 C CA . PHE A 1 73 ? -0.782 -13.322 1.792 1.00 97.12 73 PHE A CA 1
ATOM 592 C C . PHE A 1 73 ? -1.736 -13.469 0.605 1.00 97.12 73 PHE A C 1
ATOM 594 O O . PHE A 1 73 ? -2.289 -14.543 0.416 1.00 97.12 73 PHE A O 1
ATOM 601 N N . ALA A 1 74 ? -1.905 -12.435 -0.224 1.00 97.62 74 ALA A N 1
ATOM 602 C CA . ALA A 1 74 ? -2.645 -12.526 -1.481 1.00 97.62 74 ALA A CA 1
ATOM 603 C C . ALA A 1 74 ? -2.157 -11.476 -2.487 1.00 97.62 74 ALA A C 1
ATOM 605 O O . ALA A 1 74 ? -1.674 -10.401 -2.114 1.00 97.62 74 ALA A O 1
ATOM 606 N N . VAL A 1 75 ? -2.304 -11.768 -3.779 1.00 97.88 75 VAL A N 1
ATOM 607 C CA . VAL A 1 75 ? -2.044 -10.810 -4.858 1.00 97.88 75 VAL A CA 1
ATOM 608 C C . VAL A 1 75 ? -3.224 -10.778 -5.814 1.00 97.88 75 VAL A C 1
ATOM 610 O O . VAL A 1 75 ? -3.541 -11.769 -6.466 1.00 97.88 75 VAL A O 1
ATOM 613 N N . PHE A 1 76 ? -3.861 -9.618 -5.941 1.00 96.62 76 PHE A N 1
ATOM 614 C CA . PHE A 1 76 ? -4.962 -9.432 -6.880 1.00 96.62 76 PHE A CA 1
ATOM 615 C C . PHE A 1 76 ? -4.518 -8.640 -8.099 1.00 96.62 76 PHE A C 1
ATOM 617 O O . PHE A 1 76 ? -3.703 -7.725 -8.003 1.00 96.62 76 PHE A O 1
ATOM 624 N N . VAL A 1 77 ? -5.087 -8.946 -9.258 1.00 96.06 77 VAL A N 1
ATOM 625 C CA . VAL A 1 77 ? -4.804 -8.248 -10.511 1.00 96.06 77 VAL A CA 1
ATOM 626 C C . VAL A 1 77 ? -6.090 -7.690 -11.069 1.00 96.06 77 VAL A C 1
ATOM 628 O O . VAL A 1 77 ? -7.087 -8.388 -11.178 1.00 96.06 77 VAL A O 1
ATOM 631 N N . SER A 1 78 ? -6.077 -6.425 -11.465 1.00 94.00 78 SER A N 1
ATOM 632 C CA . SER A 1 78 ? -7.216 -5.841 -12.173 1.00 94.00 78 SER A CA 1
ATOM 633 C C . SER A 1 78 ? -6.771 -4.742 -13.113 1.00 94.00 78 SER A C 1
ATOM 635 O O . SER A 1 78 ? -5.720 -4.125 -12.924 1.00 94.00 78 SER A O 1
ATOM 637 N N . ARG A 1 79 ? -7.589 -4.480 -14.128 1.00 92.38 79 ARG A N 1
ATOM 638 C CA . ARG A 1 79 ? -7.297 -3.440 -15.105 1.00 92.38 79 ARG A CA 1
ATOM 639 C C . ARG A 1 79 ? -7.795 -2.082 -14.630 1.00 92.38 79 ARG A C 1
ATOM 641 O O . ARG A 1 79 ? -8.934 -1.954 -14.186 1.00 92.38 79 ARG A O 1
ATOM 648 N N . ALA A 1 80 ? -6.949 -1.064 -14.750 1.00 90.62 80 ALA A N 1
ATOM 649 C CA . ALA A 1 80 ? -7.316 0.314 -14.448 1.00 90.62 80 ALA A CA 1
ATOM 650 C C . ALA A 1 80 ? -6.587 1.310 -15.371 1.00 90.62 80 ALA A C 1
ATOM 652 O O . ALA A 1 80 ? -5.480 1.015 -15.837 1.00 90.62 80 ALA A O 1
ATOM 653 N N . PRO A 1 81 ? -7.185 2.483 -15.650 1.00 91.38 81 PRO A N 1
ATOM 654 C CA . PRO A 1 81 ? -6.546 3.513 -16.461 1.00 91.38 81 PRO A CA 1
ATOM 655 C C . PRO A 1 81 ? -5.221 3.986 -15.849 1.00 91.38 81 PRO A C 1
ATOM 657 O O . PRO A 1 81 ? -5.115 4.199 -14.640 1.00 91.38 81 PRO A O 1
ATOM 660 N N . SER A 1 82 ? -4.187 4.165 -16.671 1.00 90.75 82 SER A N 1
ATOM 661 C CA . SER A 1 82 ? -2.907 4.751 -16.251 1.00 90.75 82 SER A CA 1
ATOM 662 C C . SER A 1 82 ? -2.245 5.554 -17.357 1.00 90.75 82 SER A C 1
ATOM 664 O O . SER A 1 82 ? -2.371 5.233 -18.538 1.00 90.75 82 SER A O 1
ATOM 666 N N . LEU A 1 83 ? -1.542 6.614 -16.960 1.00 89.12 83 LEU A N 1
ATOM 667 C CA . LEU A 1 83 ? -0.724 7.422 -17.858 1.00 89.12 83 LEU A CA 1
ATOM 668 C C . LEU A 1 83 ? 0.627 6.733 -18.037 1.00 89.12 83 LEU A C 1
ATOM 670 O O . LEU A 1 83 ? 1.440 6.706 -17.114 1.00 89.12 83 LEU A O 1
ATOM 674 N N . LEU A 1 84 ? 0.835 6.151 -19.214 1.00 90.50 84 LEU A N 1
ATOM 675 C CA . LEU A 1 84 ? 2.082 5.478 -19.567 1.00 90.50 84 LEU A CA 1
ATOM 676 C C . LEU A 1 84 ? 3.055 6.447 -20.238 1.00 90.50 84 LEU A C 1
ATOM 678 O O . LEU A 1 84 ? 2.659 7.517 -20.709 1.00 90.50 84 LEU A O 1
ATOM 682 N N . TRP A 1 85 ? 4.319 6.044 -20.301 1.00 89.94 85 TRP A N 1
ATOM 683 C CA . TRP A 1 85 ? 5.293 6.663 -21.191 1.00 89.94 85 TRP A CA 1
ATOM 684 C C . TRP A 1 85 ? 5.138 6.116 -22.611 1.00 89.94 85 TRP A C 1
ATOM 686 O O . TRP A 1 85 ? 4.756 4.963 -22.793 1.00 89.94 85 TRP A O 1
ATOM 696 N N . GLU A 1 86 ? 5.416 6.972 -23.581 1.00 90.81 86 GLU A N 1
ATOM 697 C CA . GLU A 1 86 ? 5.483 6.701 -25.012 1.00 90.81 86 GLU A CA 1
ATOM 698 C C . GLU A 1 86 ? 6.882 7.087 -25.485 1.00 90.81 86 GLU A C 1
ATOM 700 O O . GLU A 1 86 ? 7.392 8.151 -25.113 1.00 90.81 86 GLU A O 1
ATOM 705 N N . VAL A 1 87 ? 7.504 6.206 -26.259 1.00 91.31 87 VAL A N 1
ATOM 706 C CA . VAL A 1 87 ? 8.842 6.369 -26.816 1.00 91.31 87 VAL A CA 1
ATOM 707 C C . VAL A 1 87 ? 8.740 6.303 -28.331 1.00 91.31 87 VAL A C 1
ATOM 709 O O . VAL A 1 87 ? 8.512 5.239 -28.909 1.00 91.31 87 VAL A O 1
ATOM 712 N N . LYS A 1 88 ? 8.959 7.445 -28.981 1.00 88.56 88 LYS A N 1
ATOM 713 C CA . LYS A 1 88 ? 9.048 7.540 -30.435 1.00 88.56 88 LYS A CA 1
ATOM 714 C C . LYS A 1 88 ? 10.514 7.567 -30.852 1.00 88.56 88 LYS A C 1
ATOM 716 O O . LYS A 1 88 ? 11.262 8.429 -30.398 1.00 88.56 88 LYS A O 1
ATOM 721 N N . LYS A 1 89 ? 10.908 6.638 -31.722 1.00 87.69 89 LYS A N 1
ATOM 722 C CA . LYS A 1 89 ? 12.222 6.620 -32.374 1.00 87.69 89 LYS A CA 1
ATOM 723 C C . LYS A 1 89 ? 12.089 7.233 -33.767 1.00 87.69 89 LYS A C 1
ATOM 725 O O . LYS A 1 89 ? 11.117 6.948 -34.464 1.00 87.69 89 LYS A O 1
ATOM 730 N N . PHE A 1 90 ? 13.023 8.097 -34.134 1.00 87.31 90 PHE A N 1
ATOM 731 C CA . PHE A 1 90 ? 13.097 8.710 -35.459 1.00 87.31 90 PHE A CA 1
ATOM 732 C C . PHE A 1 90 ? 14.174 8.027 -36.307 1.00 87.31 90 PHE A C 1
ATOM 734 O O . PHE A 1 90 ? 15.096 7.415 -35.765 1.00 87.31 90 PHE A O 1
ATOM 741 N N . ASP A 1 91 ? 14.085 8.177 -37.628 1.00 86.31 91 ASP A N 1
ATOM 742 C CA . ASP A 1 91 ? 15.002 7.539 -38.588 1.00 86.31 91 ASP A CA 1
ATOM 743 C C . ASP A 1 91 ? 16.461 7.986 -38.404 1.00 86.31 91 ASP A C 1
ATOM 745 O O . ASP A 1 91 ? 17.389 7.221 -38.641 1.00 86.31 91 ASP A O 1
ATOM 749 N N . ASN A 1 92 ? 16.674 9.199 -37.882 1.00 86.75 92 ASN A N 1
ATOM 750 C CA . ASN A 1 92 ? 17.996 9.723 -37.523 1.00 86.75 92 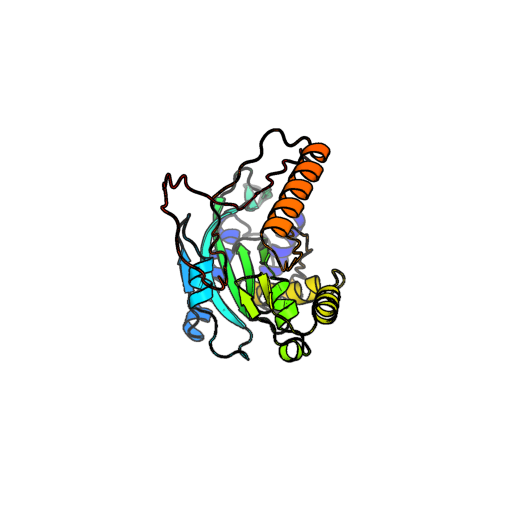ASN A CA 1
ATOM 751 C C . ASN A 1 92 ? 18.55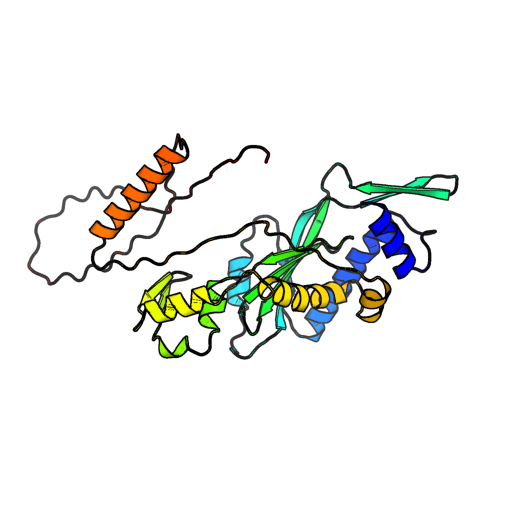6 9.163 -36.196 1.00 86.75 92 ASN A C 1
ATOM 753 O O . ASN A 1 92 ? 19.548 9.675 -35.680 1.00 86.75 92 ASN A O 1
ATOM 757 N N . GLY A 1 93 ? 17.895 8.171 -35.592 1.00 81.12 93 GLY A N 1
ATOM 758 C CA . GLY A 1 93 ? 18.303 7.534 -34.339 1.00 81.12 93 GLY A CA 1
ATOM 759 C C . GLY A 1 93 ? 17.942 8.308 -33.067 1.00 81.12 93 GLY A C 1
ATOM 760 O O . GLY A 1 93 ? 18.143 7.787 -31.968 1.00 81.12 93 GLY A O 1
ATOM 761 N N . SER A 1 94 ? 17.382 9.517 -33.172 1.00 86.56 94 SER A N 1
ATOM 762 C CA . SER A 1 94 ? 16.917 10.264 -31.999 1.00 86.56 94 SER A CA 1
ATOM 763 C C . SER A 1 94 ? 15.658 9.639 -31.386 1.00 86.56 94 SER A C 1
ATOM 765 O O . SER A 1 94 ? 14.865 8.985 -32.070 1.00 86.56 94 SER A O 1
ATOM 767 N N . ILE A 1 95 ? 15.475 9.833 -30.075 1.00 89.25 95 ILE A N 1
ATOM 768 C CA . ILE A 1 95 ? 14.306 9.348 -29.332 1.00 89.25 95 ILE A CA 1
ATOM 769 C C . ILE A 1 95 ? 13.586 10.495 -28.629 1.00 89.25 95 ILE A C 1
ATOM 771 O O . ILE A 1 95 ? 14.212 11.390 -28.058 1.00 89.25 95 ILE A O 1
ATOM 775 N N . ASP A 1 96 ? 12.262 10.430 -28.630 1.00 89.88 96 ASP A N 1
ATOM 776 C CA . ASP A 1 96 ? 11.370 11.356 -27.946 1.00 89.88 96 ASP A CA 1
ATOM 777 C C . ASP A 1 96 ? 10.496 10.588 -26.953 1.00 89.88 96 ASP A C 1
ATOM 779 O O . ASP A 1 96 ? 9.787 9.649 -27.316 1.00 89.88 96 ASP A O 1
ATOM 783 N N . ILE A 1 97 ? 10.595 10.971 -25.679 1.00 91.19 97 ILE A N 1
ATOM 784 C CA . ILE A 1 97 ? 9.965 10.279 -24.554 1.00 91.19 97 ILE A CA 1
ATOM 785 C C . ILE A 1 97 ? 8.932 11.213 -23.936 1.00 91.19 97 ILE A C 1
ATOM 787 O O . ILE A 1 97 ? 9.272 12.260 -23.378 1.00 91.19 97 ILE A O 1
ATOM 791 N N . ARG A 1 98 ? 7.659 10.822 -23.983 1.00 90.94 98 ARG A N 1
ATOM 792 C CA . ARG A 1 98 ? 6.541 11.645 -23.502 1.00 90.94 98 ARG A CA 1
ATOM 793 C C . ARG A 1 98 ? 5.587 10.829 -22.652 1.00 90.94 98 ARG A C 1
ATOM 795 O O . ARG A 1 98 ? 5.538 9.610 -22.737 1.00 90.94 98 ARG A O 1
ATOM 802 N N . ARG A 1 99 ? 4.804 11.498 -21.807 1.00 88.38 99 ARG A N 1
ATOM 803 C CA . ARG A 1 99 ? 3.633 10.851 -21.201 1.00 88.38 99 ARG A CA 1
ATOM 804 C C . ARG A 1 99 ? 2.517 10.808 -22.239 1.00 88.38 99 ARG A C 1
ATOM 806 O O . ARG A 1 99 ? 2.248 11.826 -22.877 1.00 88.38 99 ARG A O 1
ATOM 813 N N . LYS A 1 100 ? 1.837 9.668 -22.367 1.00 88.38 100 LYS A N 1
ATOM 814 C CA . LYS A 1 100 ? 0.660 9.543 -23.234 1.00 88.38 100 LYS A CA 1
ATOM 815 C C . LYS A 1 100 ? -0.403 10.554 -22.819 1.00 88.38 100 LYS A C 1
ATOM 817 O O . LYS A 1 100 ? -0.689 10.713 -21.633 1.00 88.38 100 LYS A O 1
ATOM 822 N N . LYS A 1 101 ? -1.036 11.192 -23.807 1.00 86.19 101 LYS A N 1
ATOM 823 C CA . LYS A 1 101 ? -2.146 12.135 -23.576 1.00 86.19 101 LYS A CA 1
ATOM 824 C C . LYS A 1 101 ? -3.404 11.440 -23.047 1.00 86.19 101 LYS A C 1
ATOM 826 O O . LYS A 1 101 ? -4.158 12.030 -22.282 1.00 86.19 101 LYS A O 1
ATOM 831 N N . LYS A 1 102 ? -3.633 10.193 -23.467 1.00 89.81 102 LYS A N 1
ATOM 832 C CA . LYS A 1 102 ? -4.763 9.362 -23.038 1.00 89.81 102 LYS A CA 1
ATOM 833 C C . LYS A 1 102 ? -4.273 8.249 -22.120 1.00 89.81 102 LYS A C 1
ATOM 835 O O . LYS A 1 102 ? -3.209 7.667 -22.345 1.00 89.81 102 LYS A O 1
ATOM 840 N N . THR A 1 103 ? -5.066 7.937 -21.103 1.00 90.38 103 THR A N 1
ATOM 841 C CA . THR A 1 103 ? -4.805 6.792 -20.235 1.00 90.38 103 THR A CA 1
ATOM 842 C C . THR A 1 103 ? -4.947 5.488 -21.017 1.00 90.38 103 THR A C 1
ATOM 844 O O . THR A 1 103 ? -5.765 5.363 -21.924 1.00 90.38 103 THR A O 1
ATOM 847 N N . SER A 1 104 ? -4.117 4.507 -20.675 1.00 90.75 104 SER A N 1
ATOM 848 C CA . SER A 1 104 ? -4.200 3.142 -21.196 1.00 90.75 104 SER A CA 1
ATOM 849 C C . SER A 1 104 ? -4.711 2.215 -20.099 1.00 90.75 104 SER A C 1
ATOM 851 O O . SER A 1 104 ? -4.352 2.371 -18.930 1.00 90.75 104 SER A O 1
ATOM 853 N N . LEU A 1 105 ? -5.565 1.261 -20.465 1.00 92.00 105 LEU A N 1
ATOM 854 C CA . LEU A 1 105 ? -6.123 0.294 -19.528 1.00 92.00 105 LEU A CA 1
ATOM 855 C C . LEU A 1 105 ? -5.117 -0.846 -19.304 1.00 92.00 105 LEU A C 1
ATOM 857 O O . LEU A 1 105 ? -5.021 -1.760 -20.124 1.00 92.00 105 LEU A O 1
ATOM 861 N N . VAL A 1 106 ? -4.379 -0.798 -18.195 1.00 93.31 106 VAL A N 1
ATOM 862 C CA . VAL A 1 106 ? -3.283 -1.734 -17.880 1.00 93.31 106 VAL A CA 1
ATOM 863 C C . VAL A 1 106 ? -3.538 -2.504 -16.593 1.00 93.31 106 VAL A C 1
ATOM 865 O O . VAL A 1 106 ? -4.381 -2.110 -15.787 1.00 93.31 106 VAL A O 1
ATOM 868 N N . ASN A 1 107 ? -2.800 -3.595 -16.395 1.00 94.31 107 ASN A N 1
ATOM 869 C CA . ASN A 1 107 ? -2.862 -4.378 -15.166 1.00 94.31 107 ASN A CA 1
ATOM 870 C C . ASN A 1 107 ? -2.223 -3.620 -13.997 1.00 94.31 107 ASN A C 1
ATOM 872 O O . ASN A 1 107 ? -1.079 -3.167 -14.074 1.00 94.31 107 ASN A O 1
ATOM 876 N N . HIS A 1 108 ? -2.967 -3.550 -12.898 1.00 95.12 108 HIS A N 1
ATOM 877 C CA . HIS A 1 108 ? -2.502 -3.146 -11.579 1.00 95.12 108 HIS A CA 1
ATOM 878 C C . HIS A 1 108 ? -2.545 -4.343 -10.650 1.00 95.12 108 HIS A C 1
ATOM 880 O O . HIS A 1 108 ? -3.524 -5.094 -10.651 1.00 95.12 108 HIS A O 1
ATOM 886 N N . TYR A 1 109 ? -1.497 -4.476 -9.851 1.00 97.00 109 TYR A N 1
ATOM 887 C CA . TYR A 1 109 ? -1.312 -5.565 -8.907 1.00 97.00 109 TYR A CA 1
ATOM 888 C C . TYR A 1 109 ? -1.504 -5.025 -7.503 1.00 97.00 109 TYR A C 1
ATOM 890 O O . TYR A 1 109 ? -0.903 -4.018 -7.148 1.00 97.00 109 TYR A O 1
ATOM 898 N N . TYR A 1 110 ? -2.361 -5.675 -6.736 1.00 96.88 110 TYR A N 1
ATOM 899 C CA . TYR A 1 110 ? -2.728 -5.316 -5.380 1.00 96.88 110 TYR A CA 1
ATOM 900 C C . TYR A 1 110 ? -2.111 -6.373 -4.475 1.00 96.88 110 TYR A C 1
ATOM 902 O O . TYR A 1 110 ? -2.605 -7.495 -4.395 1.00 96.88 110 TYR A O 1
ATOM 910 N N . PHE A 1 111 ? -0.991 -6.029 -3.856 1.00 97.69 111 PHE A N 1
ATOM 911 C CA . PHE A 1 111 ? -0.326 -6.870 -2.876 1.00 97.69 111 PHE A CA 1
ATOM 912 C C . PHE A 1 111 ? -1.010 -6.668 -1.532 1.00 97.69 111 PHE A C 1
ATOM 914 O O . PHE A 1 111 ? -0.938 -5.575 -0.969 1.00 97.69 111 PHE A O 1
ATOM 921 N N . HIS A 1 112 ? -1.673 -7.712 -1.046 1.00 97.44 112 HIS A N 1
ATOM 922 C CA . HIS A 1 112 ? -2.242 -7.763 0.292 1.00 97.44 112 HIS A CA 1
ATOM 923 C C . HIS A 1 112 ? -1.179 -8.317 1.235 1.00 97.44 112 HIS A C 1
ATOM 925 O O . HIS A 1 112 ? -0.701 -9.443 1.066 1.00 97.44 112 HIS A O 1
ATOM 931 N N . ILE A 1 113 ? -0.754 -7.479 2.175 1.00 97.25 113 ILE A N 1
ATOM 932 C CA . ILE A 1 113 ? 0.402 -7.726 3.031 1.00 97.25 113 ILE A CA 1
ATOM 933 C C . ILE A 1 113 ? -0.035 -7.608 4.484 1.00 97.25 113 ILE A C 1
ATOM 935 O O . ILE A 1 113 ? -0.705 -6.645 4.845 1.00 97.25 113 ILE A O 1
ATOM 939 N N . MET A 1 114 ? 0.378 -8.560 5.314 1.00 96.56 114 MET A N 1
ATOM 940 C CA . MET A 1 114 ? 0.293 -8.435 6.761 1.00 96.56 114 MET A CA 1
ATOM 941 C C . MET A 1 114 ? 1.595 -7.828 7.283 1.00 96.56 114 MET A C 1
ATOM 943 O O . MET A 1 114 ? 2.664 -8.430 7.172 1.00 96.56 114 MET A O 1
ATOM 947 N N . ASP A 1 115 ? 1.500 -6.612 7.801 1.00 95.75 115 ASP A N 1
ATOM 948 C CA . ASP A 1 115 ? 2.569 -5.860 8.434 1.00 95.75 115 ASP A CA 1
ATOM 949 C C . ASP A 1 115 ? 2.551 -6.052 9.953 1.00 95.75 115 ASP A C 1
ATOM 951 O O . ASP A 1 115 ? 1.498 -6.206 10.573 1.00 95.75 115 ASP A O 1
ATOM 955 N N . LYS A 1 116 ? 3.738 -6.005 10.560 1.00 93.50 116 LYS A N 1
ATOM 956 C CA . LYS A 1 116 ? 3.906 -6.185 12.005 1.00 93.50 116 LYS A CA 1
ATOM 957 C C . LYS A 1 116 ? 3.187 -5.098 12.799 1.00 93.50 116 LYS A C 1
ATOM 959 O O . LYS A 1 116 ? 2.566 -5.401 13.812 1.00 93.50 116 LYS A O 1
ATOM 964 N N . ASP A 1 117 ? 3.330 -3.857 12.356 1.00 92.00 117 ASP A N 1
ATOM 965 C CA . ASP A 1 117 ? 2.956 -2.675 13.125 1.00 92.00 117 ASP A CA 1
ATOM 966 C C . ASP A 1 117 ? 1.622 -2.102 12.618 1.00 92.00 117 ASP A C 1
ATOM 968 O O . ASP A 1 117 ? 0.846 -1.550 13.385 1.00 92.00 117 ASP A O 1
ATOM 972 N N . TRP A 1 118 ? 1.334 -2.267 11.324 1.00 93.06 118 TRP A N 1
ATOM 973 C CA . TRP A 1 118 ? 0.160 -1.699 10.656 1.00 93.06 118 TRP A CA 1
ATOM 974 C C . TRP A 1 118 ? -0.963 -2.695 10.369 1.00 93.06 118 TRP A C 1
ATOM 976 O O . TRP A 1 118 ? -2.005 -2.285 9.864 1.00 93.06 118 TRP A O 1
ATOM 986 N N . GLY A 1 119 ? -0.761 -3.985 10.648 1.00 93.62 119 GLY A N 1
ATOM 987 C CA . GLY A 1 119 ? -1.709 -5.020 10.245 1.00 93.62 119 GLY A CA 1
ATOM 988 C C . GLY A 1 119 ? -1.804 -5.128 8.723 1.00 93.62 119 GLY A C 1
ATOM 989 O O . GLY A 1 119 ? -0.793 -5.110 8.022 1.00 93.62 119 GLY A O 1
ATOM 990 N N . HIS A 1 120 ? -3.005 -5.281 8.186 1.00 94.88 120 HIS A N 1
ATOM 991 C CA . HIS A 1 120 ? -3.226 -5.411 6.757 1.00 94.88 120 HIS A CA 1
ATOM 992 C C . HIS A 1 120 ? -2.988 -4.088 6.029 1.00 94.88 120 HIS A C 1
ATOM 994 O O . HIS A 1 120 ? -3.677 -3.084 6.205 1.00 94.88 120 HIS A O 1
ATOM 1000 N N . ILE A 1 121 ? -2.011 -4.117 5.128 1.00 95.88 121 ILE A N 1
ATOM 1001 C CA . ILE A 1 121 ? -1.734 -3.040 4.185 1.00 95.88 121 ILE A CA 1
ATOM 1002 C C . ILE A 1 121 ? -1.957 -3.536 2.758 1.00 95.88 121 ILE A C 1
ATOM 1004 O O . ILE A 1 121 ? -1.808 -4.722 2.446 1.00 95.88 121 ILE A O 1
ATOM 1008 N N . THR A 1 122 ? -2.278 -2.611 1.856 1.00 96.75 122 THR A N 1
ATOM 1009 C CA . THR A 1 122 ? -2.400 -2.922 0.427 1.00 96.75 122 THR A CA 1
ATOM 1010 C C . THR A 1 122 ? -1.491 -2.026 -0.396 1.00 96.75 122 THR A C 1
ATOM 1012 O O . THR A 1 122 ? -1.587 -0.802 -0.325 1.00 96.75 122 THR A O 1
ATOM 1015 N N . ILE A 1 123 ? -0.641 -2.627 -1.231 1.00 97.06 123 ILE A N 1
ATOM 1016 C CA . ILE A 1 123 ? 0.138 -1.899 -2.240 1.00 97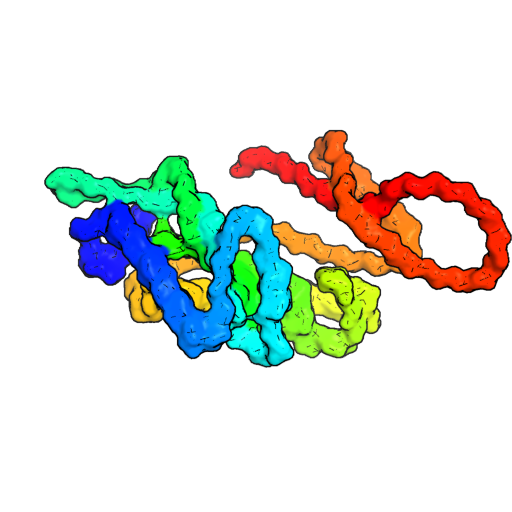.06 123 ILE A CA 1
ATOM 1017 C C . ILE A 1 123 ? -0.442 -2.191 -3.613 1.00 97.06 123 ILE A C 1
ATOM 1019 O O . ILE A 1 123 ? -0.333 -3.301 -4.124 1.00 97.06 123 ILE A O 1
ATOM 1023 N N . ARG A 1 124 ? -1.030 -1.174 -4.235 1.00 96.00 124 ARG A N 1
ATOM 1024 C CA . ARG A 1 124 ? -1.449 -1.201 -5.633 1.00 96.00 124 ARG A CA 1
ATOM 1025 C C . ARG A 1 124 ? -0.316 -0.669 -6.502 1.00 96.00 124 ARG A C 1
ATOM 1027 O O . ARG A 1 124 ? -0.014 0.515 -6.423 1.00 96.00 124 ARG A O 1
ATOM 1034 N N . MET A 1 125 ? 0.264 -1.497 -7.361 1.00 95.94 125 MET A N 1
ATOM 1035 C CA . MET A 1 125 ? 1.389 -1.146 -8.231 1.00 95.94 125 MET A CA 1
ATOM 1036 C C . MET A 1 125 ? 1.037 -1.333 -9.710 1.00 95.94 125 MET A C 1
ATOM 1038 O O . MET A 1 125 ? 0.493 -2.364 -10.118 1.00 95.94 125 MET A O 1
ATOM 1042 N N . CYS A 1 126 ? 1.390 -0.341 -10.528 1.00 94.69 126 CYS A N 1
ATOM 1043 C CA . CYS A 1 126 ? 1.390 -0.463 -11.982 1.00 94.69 126 CYS A CA 1
ATOM 1044 C C . CYS A 1 126 ? 2.646 -1.216 -12.430 1.00 94.69 126 CYS A C 1
ATOM 1046 O O . CYS A 1 126 ? 3.757 -0.836 -12.071 1.00 94.69 126 CYS A O 1
ATOM 1048 N N . ALA A 1 127 ? 2.492 -2.244 -13.263 1.00 91.88 127 ALA A N 1
ATOM 1049 C CA . ALA A 1 127 ? 3.631 -3.020 -13.759 1.00 91.88 127 ALA A CA 1
ATOM 1050 C C . ALA A 1 127 ? 4.426 -2.320 -14.881 1.00 91.88 127 ALA A C 1
ATOM 1052 O O . ALA A 1 127 ? 5.450 -2.836 -15.323 1.00 91.88 127 ALA A O 1
ATOM 1053 N N . HIS A 1 128 ? 3.963 -1.162 -15.358 1.00 92.94 128 HIS A N 1
ATOM 1054 C CA . HIS A 1 128 ? 4.654 -0.365 -16.369 1.00 92.94 128 HIS A CA 1
ATOM 1055 C C . HIS A 1 128 ? 5.475 0.754 -15.717 1.00 92.94 128 HIS A C 1
ATOM 1057 O O . HIS A 1 128 ? 4.994 1.358 -14.751 1.00 92.94 128 HIS A O 1
ATOM 1063 N N . PRO A 1 129 ? 6.657 1.105 -16.263 1.00 89.94 129 PRO A N 1
ATOM 1064 C CA . PRO A 1 129 ? 7.414 2.269 -15.816 1.00 89.94 129 PRO A CA 1
ATOM 1065 C C . PRO A 1 129 ? 6.531 3.533 -15.799 1.00 89.94 129 PRO A C 1
ATOM 1067 O O . PRO A 1 129 ? 5.727 3.729 -16.715 1.00 89.94 129 PRO A O 1
ATOM 1070 N N . PRO A 1 130 ? 6.642 4.399 -14.776 1.00 88.06 130 PRO A N 1
ATOM 1071 C CA . PRO A 1 130 ? 7.656 4.407 -13.721 1.00 88.06 130 PRO A CA 1
ATOM 1072 C C . PRO A 1 130 ? 7.242 3.599 -12.475 1.00 88.06 130 PRO A C 1
ATOM 1074 O O . PRO A 1 130 ? 7.656 3.929 -11.372 1.00 88.06 130 PRO A O 1
ATOM 1077 N N . PHE A 1 131 ? 6.392 2.581 -12.636 1.00 92.00 131 PHE A N 1
ATOM 1078 C CA . PHE A 1 131 ? 5.911 1.704 -11.565 1.00 92.00 131 PHE A CA 1
ATOM 1079 C C . PHE A 1 131 ? 5.158 2.465 -10.471 1.00 92.00 131 PHE A C 1
ATOM 1081 O O . PHE A 1 131 ? 5.397 2.314 -9.278 1.00 92.00 131 PHE A O 1
ATOM 1088 N N . SER A 1 132 ? 4.228 3.330 -10.891 1.00 91.00 132 SER A N 1
ATOM 1089 C CA . SER A 1 132 ? 3.414 4.126 -9.969 1.00 91.00 132 SER A CA 1
ATOM 1090 C C . SER A 1 132 ? 2.679 3.240 -8.965 1.00 91.00 132 SER A C 1
ATOM 1092 O O . SER A 1 132 ? 2.072 2.240 -9.366 1.00 91.00 132 SER A O 1
ATOM 1094 N N . CYS A 1 133 ? 2.669 3.656 -7.701 1.00 93.25 133 CYS A N 1
ATOM 1095 C CA . CYS A 1 133 ? 2.068 2.902 -6.610 1.00 93.25 133 CYS A CA 1
ATOM 1096 C C . CYS A 1 133 ? 1.069 3.739 -5.808 1.00 93.25 133 CYS A C 1
ATOM 1098 O O . CYS A 1 133 ? 1.269 4.936 -5.613 1.00 93.25 133 CYS A O 1
ATOM 1100 N N . ASN A 1 134 ? 0.035 3.085 -5.285 1.00 95.06 134 ASN A N 1
ATOM 1101 C CA . ASN A 1 134 ? -0.784 3.580 -4.186 1.00 95.06 134 ASN A CA 1
ATOM 1102 C C . ASN A 1 134 ? -0.617 2.621 -3.009 1.00 95.06 134 ASN A C 1
ATOM 1104 O O . ASN A 1 134 ? -0.761 1.411 -3.181 1.00 95.06 134 ASN A O 1
ATOM 1108 N N . ILE A 1 135 ? -0.326 3.159 -1.831 1.00 95.56 135 ILE A N 1
ATOM 1109 C CA . ILE A 1 135 ? -0.212 2.389 -0.593 1.00 95.56 135 ILE A CA 1
ATOM 1110 C C . ILE A 1 135 ? -1.402 2.767 0.280 1.00 95.56 135 ILE A C 1
ATOM 1112 O O . ILE A 1 135 ? -1.696 3.950 0.443 1.00 95.56 135 ILE A O 1
ATOM 1116 N N . ILE A 1 136 ? -2.103 1.760 0.783 1.00 95.19 136 ILE A N 1
ATOM 1117 C CA . ILE A 1 136 ? -3.294 1.901 1.617 1.00 95.19 136 ILE A CA 1
ATOM 1118 C C . ILE A 1 136 ? -2.960 1.307 2.981 1.00 95.19 136 ILE A C 1
ATOM 1120 O O . ILE A 1 136 ? -2.522 0.157 3.062 1.00 95.19 136 ILE A O 1
ATOM 1124 N N . LEU A 1 137 ? -3.159 2.111 4.022 1.00 93.62 137 LEU A N 1
ATOM 1125 C CA . LEU A 1 137 ? -2.890 1.790 5.421 1.00 93.62 137 LEU A CA 1
ATOM 1126 C C . LEU A 1 137 ? -4.169 2.018 6.236 1.00 93.62 137 LEU A C 1
ATOM 1128 O O . LEU A 1 137 ? -4.924 2.943 5.928 1.00 93.62 137 LEU A O 1
ATOM 1132 N N . ASN A 1 138 ? -4.389 1.225 7.286 1.00 91.38 138 ASN A N 1
ATOM 1133 C CA . ASN A 1 138 ? -5.519 1.385 8.201 1.00 91.38 138 ASN A CA 1
ATOM 1134 C C . ASN A 1 138 ? -5.031 1.775 9.605 1.00 91.38 138 ASN A C 1
ATOM 1136 O O . ASN A 1 138 ? -4.392 0.987 10.296 1.00 91.38 138 ASN A O 1
ATOM 1140 N N . GLY A 1 139 ? -5.363 2.990 10.049 1.00 91.44 139 GLY A N 1
ATOM 1141 C CA . GLY A 1 139 ? -4.978 3.477 11.379 1.00 91.44 139 GLY A CA 1
ATOM 1142 C C . GLY A 1 139 ? -5.636 2.723 12.543 1.00 91.44 139 GLY A C 1
ATOM 1143 O O . GLY A 1 139 ? -5.091 2.722 13.641 1.00 91.44 139 GLY A O 1
ATOM 1144 N N . HIS A 1 140 ? -6.773 2.049 12.332 1.00 90.88 140 HIS A N 1
ATOM 1145 C CA . HIS A 1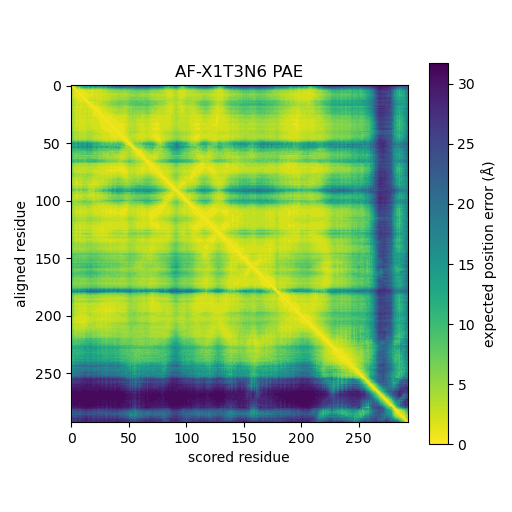 140 ? -7.391 1.238 13.390 1.00 90.88 140 HIS A CA 1
ATOM 1146 C C . HIS A 1 140 ? -6.566 -0.020 13.672 1.00 90.88 140 HIS A C 1
ATOM 1148 O O . HIS A 1 140 ? -6.379 -0.375 14.831 1.00 90.88 140 HIS A O 1
ATOM 1154 N N . GLU A 1 141 ? -6.002 -0.635 12.632 1.00 91.81 141 GLU A N 1
ATOM 1155 C CA . GLU A 1 141 ? -5.140 -1.807 12.793 1.00 91.81 141 GLU A CA 1
ATOM 1156 C C . GLU A 1 141 ? -3.803 -1.450 13.447 1.00 91.81 141 GLU A C 1
ATOM 1158 O O . GLU A 1 141 ? -3.294 -2.230 14.244 1.00 91.81 141 GLU A O 1
ATOM 1163 N N . TRP A 1 142 ? -3.278 -0.242 13.210 1.00 91.94 142 TRP A N 1
ATOM 1164 C CA . TRP A 1 142 ? -2.148 0.288 13.985 1.00 91.94 142 TRP A CA 1
ATOM 1165 C C . TRP A 1 142 ? -2.447 0.315 15.492 1.00 91.94 142 TRP A C 1
ATOM 1167 O O . TRP A 1 142 ? -1.642 -0.143 16.301 1.00 91.94 142 TRP A O 1
ATOM 1177 N N . VAL A 1 143 ? -3.628 0.814 15.878 1.00 93.00 143 VAL A N 1
ATOM 1178 C CA . VAL A 1 143 ? -4.057 0.849 17.286 1.00 93.00 143 VAL A CA 1
ATOM 1179 C C . VAL A 1 143 ? -4.178 -0.565 17.859 1.00 93.00 143 VAL A C 1
ATOM 1181 O O . VAL A 1 143 ? -3.721 -0.808 18.973 1.00 93.00 143 VAL A O 1
ATOM 1184 N N . GLU A 1 144 ? -4.740 -1.505 17.098 1.00 92.06 144 GLU A N 1
ATOM 1185 C CA . GLU A 1 144 ? -4.892 -2.912 17.502 1.00 92.06 144 GLU A CA 1
ATOM 1186 C C . GLU A 1 144 ? -3.561 -3.651 17.677 1.00 92.06 144 GLU A C 1
ATOM 1188 O O . GLU A 1 144 ? -3.471 -4.585 18.472 1.00 92.06 144 GLU A O 1
ATOM 1193 N N . ARG A 1 145 ? -2.520 -3.246 16.942 1.00 91.62 145 ARG A N 1
ATOM 1194 C CA . ARG A 1 145 ? -1.177 -3.841 17.012 1.00 91.62 145 ARG A CA 1
ATOM 1195 C C . ARG A 1 145 ? -0.331 -3.302 18.166 1.00 91.62 145 ARG A C 1
ATOM 1197 O O . ARG A 1 145 ? 0.738 -3.851 18.430 1.00 91.62 145 ARG A O 1
ATOM 1204 N N . HIS A 1 146 ? -0.787 -2.263 18.862 1.00 92.75 146 HIS A N 1
ATOM 1205 C CA . HIS A 1 146 ? -0.073 -1.711 20.007 1.00 92.75 146 HIS A CA 1
ATOM 1206 C C . HIS A 1 146 ? -0.045 -2.707 21.182 1.00 92.75 146 HIS A C 1
ATOM 1208 O O . HIS A 1 146 ? -1.052 -3.333 21.503 1.00 92.75 146 HIS A O 1
ATOM 1214 N N . GLU A 1 147 ? 1.089 -2.826 21.879 1.00 91.12 147 GLU A N 1
ATOM 1215 C CA . GLU A 1 147 ? 1.296 -3.821 22.951 1.00 91.12 147 GLU A CA 1
ATOM 1216 C C . GLU A 1 147 ? 0.280 -3.715 24.104 1.00 91.12 147 GLU A C 1
ATOM 1218 O O . GLU A 1 147 ? -0.193 -4.720 24.637 1.00 91.12 147 GLU A O 1
ATOM 1223 N N . ASP A 1 148 ? -0.106 -2.486 24.449 1.00 92.06 148 ASP A N 1
ATOM 1224 C CA . ASP A 1 148 ? -1.104 -2.202 25.482 1.00 92.06 148 ASP A CA 1
ATOM 1225 C C . ASP A 1 148 ? -2.557 -2.454 25.039 1.00 92.06 148 ASP A C 1
ATOM 1227 O O . ASP A 1 148 ? -3.441 -2.467 25.894 1.00 92.06 148 ASP A O 1
ATOM 1231 N N . TYR A 1 149 ? -2.839 -2.667 23.746 1.00 93.00 149 TYR A N 1
ATOM 1232 C CA . TYR A 1 149 ? -4.214 -2.791 23.240 1.00 93.00 149 TYR A CA 1
ATOM 1233 C C . TYR A 1 149 ? -4.980 -3.943 23.904 1.00 93.00 149 TYR A C 1
ATOM 1235 O O . TYR A 1 149 ? -6.127 -3.778 24.318 1.00 93.00 149 TYR A O 1
ATOM 1243 N N . ASN A 1 150 ? -4.319 -5.088 24.101 1.00 91.12 150 ASN A N 1
ATOM 1244 C CA . ASN A 1 150 ? -4.931 -6.270 24.718 1.00 91.12 150 ASN A CA 1
ATOM 1245 C C . ASN A 1 150 ? -5.355 -6.047 26.182 1.00 91.12 150 ASN A C 1
ATOM 1247 O O . ASN A 1 150 ? -6.193 -6.787 26.688 1.00 91.12 150 ASN A O 1
ATOM 1251 N N . LYS A 1 151 ? -4.813 -5.026 26.862 1.00 93.75 151 LYS A N 1
ATOM 1252 C CA . LYS A 1 151 ? -5.170 -4.674 28.249 1.00 93.75 151 LYS A CA 1
ATOM 1253 C C . LYS A 1 151 ? -6.464 -3.853 28.336 1.00 93.75 151 LYS A C 1
ATOM 1255 O O . LYS A 1 151 ? -6.971 -3.627 29.433 1.00 93.75 151 LYS A O 1
ATOM 1260 N N . LEU A 1 152 ? -6.982 -3.378 27.200 1.00 92.75 152 LEU A N 1
ATOM 1261 C CA . LEU A 1 152 ? -8.092 -2.425 27.144 1.00 92.75 152 LEU A CA 1
ATOM 1262 C C . LEU A 1 152 ? -9.481 -3.068 26.980 1.00 92.75 152 LEU A C 1
ATOM 1264 O O . LEU A 1 152 ? -10.477 -2.345 26.912 1.00 92.75 152 LEU A O 1
ATOM 1268 N N . GLU A 1 153 ? -9.553 -4.405 26.912 1.00 93.25 153 GLU A N 1
ATOM 1269 C CA . GLU A 1 153 ? -10.802 -5.181 26.771 1.00 93.25 153 GLU A CA 1
ATOM 1270 C C . GLU A 1 153 ? -11.714 -4.639 25.655 1.00 93.25 153 GLU A C 1
ATOM 1272 O O . GLU A 1 153 ? -12.924 -4.452 25.812 1.00 93.25 153 GLU A O 1
ATOM 1277 N N . VAL A 1 154 ? -11.106 -4.315 24.513 1.00 90.19 154 VAL A N 1
ATOM 1278 C CA . VAL A 1 154 ? -11.793 -3.603 23.438 1.00 90.19 154 VAL A CA 1
ATOM 1279 C C . VAL A 1 154 ? -12.681 -4.552 22.640 1.00 90.19 154 VAL A C 1
ATOM 1281 O O . VAL A 1 154 ? -12.244 -5.605 22.183 1.00 90.19 154 VAL A O 1
ATOM 1284 N N . THR A 1 155 ? -13.924 -4.139 22.401 1.00 89.50 155 THR A N 1
ATOM 1285 C CA . THR A 1 155 ? -14.820 -4.761 21.416 1.00 89.50 155 THR A CA 1
ATOM 1286 C C . THR A 1 155 ? -14.985 -3.837 20.212 1.00 89.50 155 THR A C 1
ATOM 1288 O O . THR A 1 155 ? -15.077 -2.614 20.369 1.00 89.50 155 THR A O 1
ATOM 1291 N N . LYS A 1 156 ? -15.029 -4.412 19.003 1.00 85.62 156 LYS A N 1
ATOM 1292 C CA . LYS A 1 156 ? -15.197 -3.677 17.744 1.00 85.62 156 LYS A CA 1
ATOM 1293 C C . LYS A 1 156 ? -16.357 -4.197 16.907 1.00 85.62 156 LYS A C 1
ATOM 1295 O O . LYS A 1 156 ? -16.591 -5.398 16.830 1.00 85.62 156 LYS A O 1
ATOM 1300 N N . GLU A 1 157 ? -16.990 -3.281 16.182 1.00 81.94 157 GLU A N 1
ATOM 1301 C CA . GLU A 1 157 ? -17.823 -3.581 15.017 1.00 81.94 157 GLU A CA 1
ATOM 1302 C C . GLU A 1 157 ? -17.233 -2.861 13.795 1.00 81.94 157 GLU A C 1
ATOM 1304 O O . GLU A 1 157 ? -17.320 -1.637 13.664 1.00 81.94 157 GLU A O 1
ATOM 1309 N N . GLY A 1 158 ? -16.566 -3.612 12.912 1.00 83.56 158 GLY A N 1
ATOM 1310 C CA . GLY A 1 158 ? -15.759 -3.026 11.838 1.00 83.56 158 GLY A CA 1
ATOM 1311 C C . GLY A 1 158 ? -14.657 -2.123 12.406 1.00 83.56 158 GLY A C 1
ATOM 1312 O O . GLY A 1 158 ? -13.859 -2.556 13.234 1.00 83.56 158 GLY A O 1
ATOM 1313 N N . ASN A 1 159 ? -14.631 -0.850 11.999 1.00 85.19 159 ASN A N 1
ATOM 1314 C CA . ASN A 1 159 ? -13.699 0.156 12.529 1.00 85.19 159 ASN A CA 1
ATOM 1315 C C . ASN A 1 159 ? -14.217 0.901 13.777 1.00 85.19 159 ASN A C 1
ATOM 1317 O O . ASN A 1 159 ? -13.492 1.710 14.353 1.00 85.19 159 ASN A O 1
ATOM 1321 N N . CYS A 1 160 ? -15.441 0.634 14.237 1.00 83.88 160 CYS A N 1
ATOM 1322 C CA . CYS A 1 160 ? -15.992 1.298 15.417 1.00 83.88 160 CYS A CA 1
ATOM 1323 C C . CYS A 1 160 ? -15.594 0.552 16.700 1.00 83.88 160 CYS A C 1
ATOM 1325 O O . CYS A 1 160 ? -15.907 -0.630 16.841 1.00 83.88 160 CYS A O 1
ATOM 1327 N N . PHE A 1 161 ? -14.933 1.235 17.640 1.00 85.50 161 PHE A N 1
ATOM 1328 C CA . PHE A 1 161 ? -14.705 0.727 18.999 1.00 85.50 161 PHE A CA 1
ATOM 1329 C C . PHE A 1 161 ? -16.006 0.887 19.802 1.00 85.50 161 PHE A C 1
ATOM 1331 O O . PHE A 1 161 ? -16.442 2.012 20.049 1.00 85.50 161 PHE A O 1
ATOM 1338 N N . THR A 1 162 ? -16.645 -0.224 20.174 1.00 87.31 162 THR A N 1
ATOM 1339 C CA . THR A 1 162 ? -17.992 -0.241 20.779 1.00 87.31 162 THR A CA 1
ATOM 1340 C C . THR A 1 162 ? -17.983 -0.453 22.290 1.00 87.31 162 THR A C 1
ATOM 1342 O O . THR A 1 162 ? -18.939 -0.069 22.961 1.00 87.31 162 THR A O 1
ATOM 1345 N N . SER A 1 163 ? -16.911 -1.025 22.837 1.00 85.44 163 SER A N 1
ATOM 1346 C CA . SER A 1 163 ? -16.696 -1.168 24.278 1.00 85.44 163 SER A CA 1
ATOM 1347 C C . SER A 1 163 ? -15.202 -1.217 24.584 1.00 85.44 163 SER A C 1
ATOM 1349 O O . SER A 1 163 ? -14.426 -1.647 23.733 1.00 85.44 163 SER A O 1
ATOM 1351 N N . TYR A 1 164 ? -14.810 -0.735 25.760 1.00 91.19 164 TYR A N 1
ATOM 1352 C CA . TYR A 1 164 ? -13.435 -0.693 26.264 1.00 91.19 164 TYR A CA 1
ATOM 1353 C C . TYR A 1 164 ? -13.458 -0.336 27.756 1.00 91.19 164 TYR A C 1
ATOM 1355 O O . TYR A 1 164 ? -14.357 0.380 28.207 1.00 91.19 164 TYR A O 1
ATOM 1363 N N . ASN A 1 165 ? -12.457 -0.780 28.518 1.00 91.75 165 ASN A N 1
ATOM 1364 C CA . ASN A 1 165 ? -12.340 -0.444 29.943 1.00 91.75 165 ASN A CA 1
ATOM 1365 C C . ASN A 1 165 ? -11.709 0.950 30.187 1.00 91.75 165 ASN A C 1
ATOM 1367 O O . ASN A 1 165 ? -11.998 1.579 31.203 1.00 91.75 165 ASN A O 1
ATOM 1371 N N . ASN A 1 166 ? -10.903 1.471 29.250 1.00 90.06 166 ASN A N 1
ATOM 1372 C CA . ASN A 1 166 ? -10.245 2.778 29.351 1.00 90.06 166 ASN A CA 1
ATOM 1373 C C . ASN A 1 166 ? -10.093 3.456 27.971 1.00 90.06 166 ASN A C 1
ATOM 1375 O O . ASN A 1 166 ? -9.206 3.132 27.179 1.00 90.06 166 ASN A O 1
ATOM 1379 N N . GLY A 1 167 ? -10.960 4.435 27.693 1.00 88.44 167 GLY A N 1
ATOM 1380 C CA . GLY A 1 167 ? -10.977 5.159 26.414 1.00 88.44 167 GLY A CA 1
ATOM 1381 C C . GLY A 1 167 ? -9.892 6.228 26.269 1.00 88.44 167 GLY A C 1
ATOM 1382 O O . GLY A 1 167 ? -9.470 6.527 25.151 1.00 88.44 167 GLY A O 1
ATOM 1383 N N . GLU A 1 168 ? -9.410 6.792 27.378 1.00 89.69 168 GLU A N 1
ATOM 1384 C CA . GLU A 1 168 ? -8.321 7.775 27.354 1.00 89.69 168 GLU A CA 1
ATOM 1385 C C . GLU A 1 168 ? -7.023 7.111 26.907 1.00 89.69 168 GLU A C 1
ATOM 1387 O O . GLU A 1 168 ? -6.357 7.606 26.002 1.00 89.69 168 GLU A O 1
ATOM 1392 N N . LYS A 1 169 ? -6.713 5.932 27.455 1.00 90.94 169 LYS A N 1
ATOM 1393 C CA . LYS A 1 169 ? -5.546 5.148 27.042 1.00 90.94 169 LYS A CA 1
ATOM 1394 C C . LYS A 1 169 ? -5.652 4.692 25.583 1.00 90.94 169 LYS A C 1
ATOM 1396 O O . LYS A 1 169 ? -4.657 4.739 24.866 1.00 90.94 169 LYS A O 1
ATOM 1401 N N . LEU A 1 170 ? -6.848 4.323 25.112 1.00 89.88 170 LEU A N 1
ATOM 1402 C CA . LEU A 1 170 ? -7.079 4.009 23.695 1.00 89.88 170 LEU A CA 1
ATOM 1403 C C . LEU A 1 170 ? -6.800 5.219 22.786 1.00 89.88 170 LEU A C 1
ATOM 1405 O O . LEU A 1 170 ? -6.189 5.074 21.729 1.00 89.88 170 LEU A O 1
ATOM 1409 N N . THR A 1 171 ? -7.204 6.416 23.219 1.00 90.19 171 THR A N 1
ATOM 1410 C CA . THR A 1 171 ? -6.924 7.674 22.509 1.00 90.19 171 THR A CA 1
ATOM 1411 C C . THR A 1 171 ? -5.427 7.977 22.504 1.00 90.19 171 THR A C 1
ATOM 1413 O O . THR A 1 171 ? -4.870 8.243 21.447 1.00 90.19 171 THR A O 1
ATOM 1416 N N . GLN A 1 172 ? -4.747 7.823 23.644 1.00 91.44 172 GLN A N 1
ATOM 1417 C CA . GLN A 1 172 ? -3.295 7.998 23.741 1.00 91.44 172 GLN A CA 1
ATOM 1418 C C . GLN A 1 172 ? -2.535 7.073 22.785 1.00 91.44 172 GLN A C 1
ATOM 1420 O O . GLN A 1 172 ? -1.565 7.508 22.172 1.00 91.44 172 GLN A O 1
ATOM 1425 N N . ILE A 1 173 ? -2.978 5.819 22.628 1.00 92.31 173 ILE A N 1
ATOM 1426 C CA . ILE A 1 173 ? -2.411 4.886 21.644 1.00 92.31 173 ILE A CA 1
ATOM 1427 C C . ILE A 1 173 ? -2.615 5.421 20.223 1.00 92.31 173 ILE A C 1
ATOM 1429 O O . ILE A 1 173 ? -1.664 5.446 19.446 1.00 92.31 173 ILE A O 1
ATOM 1433 N N . ALA A 1 174 ? -3.821 5.875 19.875 1.00 90.44 174 ALA A N 1
ATOM 1434 C CA . ALA A 1 174 ? -4.084 6.461 18.561 1.00 90.44 174 ALA A CA 1
ATOM 1435 C C . ALA A 1 174 ? -3.215 7.706 18.296 1.00 90.44 174 ALA A C 1
ATOM 1437 O O . ALA A 1 174 ? -2.668 7.847 17.203 1.00 90.44 174 ALA A O 1
ATOM 1438 N N . ASP A 1 175 ? -2.994 8.543 19.312 1.00 89.62 175 ASP A N 1
ATOM 1439 C CA . ASP A 1 175 ? -2.160 9.749 19.238 1.00 89.62 175 ASP A CA 1
ATOM 1440 C C . ASP A 1 175 ? -0.654 9.447 19.086 1.00 89.62 175 ASP A C 1
ATOM 1442 O O . ASP A 1 175 ? 0.133 10.330 18.728 1.00 89.62 175 ASP A O 1
ATOM 1446 N N . THR A 1 176 ? -0.220 8.196 19.302 1.00 89.00 176 THR A N 1
ATOM 1447 C CA . THR A 1 176 ? 1.158 7.776 18.979 1.00 89.00 176 THR A CA 1
ATOM 1448 C C . THR A 1 176 ? 1.430 7.743 17.480 1.00 89.00 176 THR A C 1
ATOM 1450 O O . THR A 1 176 ? 2.600 7.771 17.077 1.00 89.00 176 THR A O 1
ATOM 1453 N N . LEU A 1 177 ? 0.376 7.680 16.656 1.00 86.56 177 LEU A N 1
ATOM 1454 C CA . LEU A 1 177 ? 0.501 7.649 15.211 1.00 86.56 177 LEU A CA 1
ATOM 1455 C C . LEU A 1 177 ? 0.887 9.038 14.698 1.00 86.56 177 LEU A C 1
ATOM 1457 O O . LEU A 1 177 ? 0.059 9.929 14.509 1.00 86.56 177 LEU A O 1
ATOM 1461 N N . LYS A 1 178 ? 2.183 9.221 14.461 1.00 78.50 178 LYS A N 1
ATOM 1462 C CA . LYS A 1 178 ? 2.770 10.478 14.000 1.00 78.50 178 LYS A CA 1
ATOM 1463 C C . LYS A 1 178 ? 3.084 10.391 12.515 1.00 78.50 178 LYS A C 1
ATOM 1465 O O . LYS A 1 178 ? 3.667 9.422 12.035 1.00 78.50 178 LYS A O 1
ATOM 1470 N N . PHE A 1 179 ? 2.771 11.462 11.785 1.00 67.31 179 PHE A N 1
ATOM 1471 C CA . PHE A 1 179 ? 3.099 11.565 10.359 1.00 67.31 179 PHE A CA 1
ATOM 1472 C C . PHE A 1 179 ? 4.599 11.419 10.081 1.00 67.31 179 PHE A C 1
ATOM 1474 O O . PHE A 1 179 ? 4.995 10.805 9.090 1.00 67.31 179 PHE A O 1
ATOM 1481 N N . ASN A 1 180 ? 5.440 11.942 10.975 1.00 71.38 180 ASN A N 1
ATOM 1482 C CA . ASN A 1 180 ? 6.876 12.010 10.745 1.00 71.38 180 ASN A CA 1
ATOM 1483 C C . ASN A 1 180 ? 7.535 10.632 10.897 1.00 71.38 180 ASN A C 1
ATOM 1485 O O . ASN A 1 180 ? 7.621 10.068 11.987 1.00 71.38 180 ASN A O 1
ATOM 1489 N N . GLY A 1 181 ? 8.032 10.104 9.779 1.00 80.00 181 GLY A N 1
ATOM 1490 C CA . GLY A 1 181 ? 8.871 8.910 9.710 1.00 80.00 181 GLY A CA 1
ATOM 1491 C C . GLY A 1 181 ? 8.130 7.570 9.768 1.00 80.00 181 GLY A C 1
ATOM 1492 O O . GLY A 1 181 ? 8.537 6.651 9.066 1.00 80.00 181 GLY A O 1
ATOM 1493 N N . GLN A 1 182 ? 7.048 7.420 10.540 1.00 83.94 182 GLN A N 1
ATOM 1494 C CA . GLN A 1 182 ? 6.348 6.126 10.667 1.00 83.94 182 GLN A CA 1
ATOM 1495 C C . GLN A 1 182 ? 5.697 5.678 9.347 1.00 83.94 182 GLN A C 1
ATOM 1497 O O . GLN A 1 182 ? 5.927 4.552 8.901 1.00 83.94 182 GLN A O 1
ATOM 1502 N N . PHE A 1 183 ? 4.950 6.571 8.690 1.00 87.06 183 PHE A N 1
ATOM 1503 C CA . PHE A 1 183 ? 4.314 6.300 7.394 1.00 87.06 183 PHE A CA 1
ATOM 1504 C C . PHE A 1 183 ? 5.348 6.001 6.307 1.00 87.06 183 PHE A C 1
ATOM 1506 O O . PHE A 1 183 ? 5.216 5.036 5.555 1.00 87.06 183 PHE A O 1
ATOM 1513 N N . GLU A 1 184 ? 6.406 6.808 6.245 1.00 89.31 184 GLU A N 1
ATOM 1514 C CA . GLU A 1 184 ? 7.469 6.627 5.263 1.00 89.31 184 GLU A CA 1
ATOM 1515 C C . GLU A 1 184 ? 8.182 5.283 5.450 1.00 89.31 184 GLU A C 1
ATOM 1517 O O . GLU A 1 184 ? 8.377 4.562 4.474 1.00 89.31 184 GLU A O 1
ATOM 1522 N N . ARG A 1 185 ? 8.493 4.889 6.692 1.00 90.62 185 ARG A N 1
ATOM 1523 C CA . ARG A 1 185 ? 9.152 3.609 6.992 1.00 90.62 185 ARG A CA 1
ATOM 1524 C C . ARG A 1 185 ? 8.341 2.410 6.511 1.00 90.62 185 ARG A C 1
ATOM 1526 O O . ARG A 1 185 ? 8.907 1.546 5.843 1.00 90.62 185 ARG A O 1
ATOM 1533 N N . VAL A 1 186 ? 7.037 2.348 6.809 1.00 92.06 186 VAL A N 1
ATOM 1534 C CA . VAL A 1 186 ? 6.197 1.226 6.344 1.00 92.06 186 VAL A CA 1
ATOM 1535 C C . VAL A 1 186 ? 6.076 1.221 4.820 1.00 92.06 186 VAL A C 1
ATOM 1537 O O . VAL A 1 186 ? 6.171 0.162 4.197 1.00 92.06 186 VAL A O 1
ATOM 1540 N N . CYS A 1 187 ? 5.956 2.400 4.204 1.00 93.25 187 CYS A N 1
ATOM 1541 C CA . CYS A 1 187 ? 5.879 2.521 2.754 1.00 93.25 187 CYS A CA 1
ATOM 1542 C C . CYS A 1 187 ? 7.171 2.042 2.082 1.00 93.25 187 CYS A C 1
ATOM 1544 O O . CYS A 1 187 ? 7.116 1.207 1.180 1.00 93.25 187 CYS A O 1
ATOM 1546 N N . GLN A 1 188 ? 8.332 2.515 2.544 1.00 92.44 188 GLN A N 1
ATOM 1547 C CA . GLN A 1 188 ? 9.641 2.113 2.030 1.00 92.44 188 GLN A CA 1
ATOM 1548 C C . GLN A 1 188 ? 9.895 0.614 2.233 1.00 92.44 188 GLN A C 1
ATOM 1550 O O . GLN A 1 188 ? 10.307 -0.063 1.292 1.00 92.44 188 GLN A O 1
ATOM 1555 N N . ARG A 1 189 ? 9.587 0.070 3.418 1.00 91.25 189 ARG A N 1
ATOM 1556 C CA . ARG A 1 189 ? 9.768 -1.356 3.749 1.00 91.25 189 ARG A CA 1
ATOM 1557 C C . ARG A 1 189 ? 9.135 -2.279 2.702 1.00 91.25 189 ARG A C 1
ATOM 1559 O O . ARG A 1 189 ? 9.758 -3.245 2.256 1.00 91.25 189 ARG A O 1
ATOM 1566 N N . TRP A 1 190 ? 7.915 -1.970 2.273 1.00 95.62 190 TRP A N 1
ATOM 1567 C CA . TRP A 1 190 ? 7.153 -2.862 1.399 1.00 95.62 190 TRP A CA 1
ATOM 1568 C C . TRP A 1 190 ? 7.190 -2.499 -0.083 1.00 95.62 190 TRP A C 1
ATOM 1570 O O . TRP A 1 190 ? 7.135 -3.405 -0.919 1.00 95.62 190 TRP A O 1
ATOM 1580 N N . ILE A 1 191 ? 7.331 -1.221 -0.447 1.00 95.31 191 ILE A N 1
ATOM 1581 C CA . ILE A 1 191 ? 7.314 -0.821 -1.861 1.00 95.31 191 ILE A CA 1
ATOM 1582 C C . ILE A 1 191 ? 8.487 -1.423 -2.641 1.00 95.31 191 ILE A C 1
ATOM 1584 O O . ILE A 1 191 ? 8.282 -1.935 -3.740 1.00 95.31 191 ILE A O 1
ATOM 1588 N N . TYR A 1 192 ? 9.690 -1.452 -2.059 1.00 94.38 192 TYR A N 1
ATOM 1589 C CA . TYR A 1 192 ? 10.878 -2.039 -2.694 1.00 94.38 192 TYR A CA 1
ATOM 1590 C C . TYR A 1 192 ? 10.819 -3.571 -2.739 1.00 94.38 192 TYR A C 1
ATOM 1592 O O . TYR A 1 192 ? 11.275 -4.188 -3.705 1.00 94.38 192 TYR A O 1
ATOM 1600 N N . SER A 1 193 ? 10.153 -4.183 -1.754 1.00 93.88 193 SER A N 1
ATOM 1601 C CA . SER A 1 193 ? 9.830 -5.613 -1.765 1.00 93.88 193 SER A CA 1
ATOM 1602 C C . SER A 1 193 ? 8.879 -5.970 -2.914 1.00 93.88 193 SER A C 1
ATOM 1604 O O . SER A 1 193 ? 9.054 -6.998 -3.559 1.00 93.88 193 SER A O 1
ATOM 1606 N N . CYS A 1 194 ? 7.915 -5.103 -3.241 1.00 95.25 194 CYS A N 1
ATOM 1607 C CA . CYS A 1 194 ? 7.055 -5.274 -4.419 1.00 95.25 194 CYS A CA 1
ATOM 1608 C C . CYS A 1 194 ? 7.802 -4.949 -5.725 1.00 95.25 194 CYS A C 1
ATOM 1610 O O . CYS A 1 194 ? 7.629 -5.627 -6.739 1.00 95.25 194 CYS A O 1
ATOM 1612 N N . LEU A 1 195 ? 8.683 -3.944 -5.708 1.00 94.12 195 LEU A N 1
ATOM 1613 C CA . LEU A 1 195 ? 9.492 -3.563 -6.867 1.00 94.12 195 LEU A CA 1
ATOM 1614 C C . LEU A 1 195 ? 10.483 -4.663 -7.274 1.00 94.12 195 LEU A C 1
ATOM 1616 O O . LEU A 1 195 ? 10.859 -4.736 -8.446 1.00 94.12 195 LEU A O 1
ATOM 1620 N N . TRP A 1 196 ? 10.829 -5.569 -6.351 1.00 94.88 196 TRP A N 1
ATOM 1621 C CA . TRP A 1 196 ? 11.638 -6.760 -6.620 1.00 94.88 196 TRP A CA 1
ATOM 1622 C C . TRP A 1 196 ? 11.154 -7.545 -7.844 1.00 94.88 196 TRP A C 1
ATOM 1624 O O . TRP A 1 196 ? 11.973 -8.079 -8.594 1.00 94.88 196 TRP A O 1
ATOM 1634 N N . PHE A 1 197 ? 9.839 -7.595 -8.093 1.00 95.62 197 PHE A N 1
ATOM 1635 C CA . PHE A 1 197 ? 9.268 -8.291 -9.248 1.00 95.62 197 PHE A CA 1
ATOM 1636 C C . PHE A 1 197 ? 9.579 -7.605 -10.586 1.00 95.62 197 PHE A C 1
ATOM 1638 O O . PHE A 1 197 ? 9.609 -8.275 -11.617 1.00 95.62 197 PHE A O 1
ATOM 1645 N N . VAL A 1 198 ? 9.887 -6.306 -10.592 1.00 92.81 198 VAL A N 1
ATOM 1646 C CA . VAL A 1 198 ? 10.432 -5.608 -11.766 1.00 92.81 198 VAL A CA 1
ATOM 1647 C C . VAL A 1 198 ? 11.937 -5.819 -11.828 1.00 92.81 198 VAL A C 1
ATOM 1649 O O . VAL A 1 198 ? 12.445 -6.357 -12.808 1.00 92.81 198 VAL A O 1
ATOM 1652 N N . MET A 1 199 ? 12.636 -5.404 -10.776 1.00 92.44 199 MET A N 1
ATOM 1653 C CA . MET A 1 199 ? 14.084 -5.242 -10.737 1.00 92.44 199 MET A CA 1
ATOM 1654 C C . MET A 1 199 ? 14.610 -5.760 -9.405 1.00 92.44 199 MET A C 1
ATOM 1656 O O . MET A 1 199 ? 14.043 -5.469 -8.351 1.00 92.44 199 MET A O 1
ATOM 1660 N N . ASP A 1 200 ? 15.654 -6.581 -9.456 1.00 92.44 200 ASP A N 1
ATOM 1661 C CA . ASP A 1 200 ? 16.252 -7.124 -8.241 1.00 92.44 200 ASP A CA 1
ATOM 1662 C C . ASP A 1 200 ? 16.945 -6.036 -7.393 1.00 92.44 200 ASP A C 1
ATOM 1664 O O . ASP A 1 200 ? 17.053 -4.884 -7.792 1.00 92.44 200 ASP A O 1
ATOM 1668 N N . LYS A 1 201 ? 17.403 -6.394 -6.197 1.00 92.44 201 LYS A N 1
ATOM 1669 C CA . LYS A 1 201 ? 18.002 -5.489 -5.209 1.00 92.44 201 LYS A CA 1
ATOM 1670 C C . LYS A 1 201 ? 19.250 -4.804 -5.769 1.00 92.44 201 LYS A C 1
ATOM 1672 O O . LYS A 1 201 ? 19.386 -3.598 -5.605 1.00 92.44 201 LYS A O 1
ATOM 1677 N N . LYS A 1 202 ? 20.092 -5.539 -6.504 1.00 94.38 202 LYS A N 1
ATOM 1678 C CA . LYS A 1 202 ? 21.273 -4.975 -7.168 1.00 94.38 202 LYS A CA 1
ATOM 1679 C C . LYS A 1 202 ? 20.853 -3.952 -8.223 1.00 94.38 202 LYS A C 1
ATOM 1681 O O . LYS A 1 202 ? 21.423 -2.867 -8.291 1.00 94.38 202 LYS A O 1
ATOM 1686 N N . GLN A 1 203 ? 19.829 -4.259 -9.018 1.00 93.81 203 GLN A N 1
ATOM 1687 C CA . GLN A 1 203 ? 19.261 -3.330 -9.998 1.00 93.81 203 GLN A CA 1
ATOM 1688 C C . GLN A 1 203 ? 18.631 -2.098 -9.325 1.00 93.81 203 GLN A C 1
ATOM 1690 O O . GLN A 1 203 ? 18.806 -0.984 -9.814 1.00 93.81 203 GLN A O 1
ATOM 1695 N N . GLN A 1 204 ? 17.950 -2.253 -8.188 1.00 93.44 204 GLN A N 1
ATOM 1696 C CA . GLN A 1 204 ? 17.401 -1.131 -7.412 1.00 93.44 204 GLN A CA 1
ATOM 1697 C C . GLN A 1 204 ? 18.509 -0.208 -6.889 1.00 93.44 204 GLN A C 1
ATOM 1699 O O . GLN A 1 204 ? 18.418 1.005 -7.058 1.00 93.44 204 GLN A O 1
ATOM 1704 N N . GLU A 1 205 ? 19.574 -0.776 -6.319 1.00 93.44 205 GLU A N 1
ATOM 1705 C CA . GLU A 1 205 ? 20.744 -0.031 -5.837 1.00 93.44 205 GLU A CA 1
ATOM 1706 C C . GLU A 1 205 ? 21.459 0.692 -6.985 1.00 93.44 205 GLU A C 1
ATOM 1708 O O . GLU A 1 205 ? 21.737 1.884 -6.885 1.00 93.44 205 GLU A O 1
ATOM 1713 N N . THR A 1 206 ? 21.676 0.003 -8.110 1.00 93.81 206 THR A N 1
ATOM 1714 C CA . THR A 1 206 ? 22.370 0.560 -9.285 1.00 93.81 206 THR A CA 1
ATOM 1715 C C . THR A 1 206 ? 21.565 1.685 -9.936 1.00 93.81 206 THR A C 1
ATOM 1717 O O . THR A 1 206 ? 22.119 2.715 -10.306 1.00 93.81 206 THR A O 1
ATOM 1720 N N . THR A 1 207 ? 20.246 1.514 -10.071 1.00 91.69 207 THR A N 1
ATOM 1721 C CA . THR A 1 207 ? 19.371 2.543 -10.658 1.00 91.69 207 THR A CA 1
ATOM 1722 C C . THR A 1 207 ? 19.097 3.714 -9.725 1.00 91.69 207 THR A C 1
ATOM 1724 O O . THR A 1 207 ? 18.652 4.763 -10.191 1.00 91.69 207 THR A O 1
ATOM 1727 N N . GLY A 1 208 ? 19.308 3.541 -8.417 1.00 90.56 208 GLY A N 1
ATOM 1728 C CA . GLY A 1 208 ? 19.040 4.566 -7.413 1.00 90.56 208 GLY A CA 1
ATOM 1729 C C . GLY A 1 208 ? 17.580 5.023 -7.381 1.00 90.56 208 GLY A C 1
ATOM 1730 O O . GLY A 1 208 ? 17.306 6.154 -6.976 1.00 90.56 208 GLY A O 1
ATOM 1731 N N . ILE A 1 209 ? 16.639 4.188 -7.843 1.00 89.38 209 ILE A N 1
ATOM 1732 C CA . ILE A 1 209 ? 15.221 4.551 -7.903 1.00 89.38 209 ILE A CA 1
ATOM 1733 C C . ILE A 1 209 ? 14.685 4.822 -6.495 1.00 89.38 209 ILE A C 1
ATOM 1735 O O . ILE A 1 209 ? 14.829 4.006 -5.586 1.00 89.38 209 ILE A O 1
ATOM 1739 N N . LYS A 1 210 ? 14.048 5.981 -6.320 1.00 90.88 210 LYS A N 1
ATOM 1740 C CA . LYS A 1 210 ? 13.440 6.398 -5.055 1.00 90.88 210 LYS A CA 1
ATOM 1741 C C . LYS A 1 210 ? 11.996 6.823 -5.265 1.00 90.88 210 LYS A C 1
ATOM 1743 O O . LYS A 1 210 ? 11.668 7.459 -6.268 1.00 90.88 210 LYS A O 1
ATOM 1748 N N . TYR A 1 211 ? 11.146 6.486 -4.302 1.00 91.12 211 TYR A N 1
ATOM 1749 C CA . TYR A 1 211 ? 9.774 6.978 -4.242 1.00 91.12 211 TYR A CA 1
ATOM 1750 C C . TYR A 1 211 ? 9.683 8.184 -3.318 1.00 91.12 211 TYR A C 1
ATOM 1752 O O . TYR A 1 211 ? 10.121 8.123 -2.174 1.00 91.12 211 TYR A O 1
ATOM 1760 N N . ASN A 1 212 ? 9.043 9.242 -3.813 1.00 90.06 212 ASN A N 1
ATOM 1761 C CA . ASN A 1 212 ? 8.566 10.337 -2.981 1.00 90.06 212 ASN A CA 1
ATOM 1762 C C . ASN A 1 212 ? 7.083 10.102 -2.704 1.00 90.06 212 ASN A C 1
ATOM 1764 O O . ASN A 1 212 ? 6.296 9.899 -3.634 1.00 90.06 212 ASN A O 1
ATOM 1768 N N . PHE A 1 213 ? 6.712 10.109 -1.430 1.00 89.50 213 PHE A N 1
ATOM 1769 C CA . PHE A 1 213 ? 5.347 9.831 -1.007 1.00 89.50 213 PHE A CA 1
ATOM 1770 C C . PHE A 1 213 ? 4.528 11.119 -0.935 1.00 89.50 213 PHE A C 1
ATOM 1772 O O . PHE A 1 213 ? 5.026 12.182 -0.577 1.00 89.50 213 PHE A O 1
ATOM 1779 N N . SER A 1 214 ? 3.252 11.009 -1.282 1.00 91.25 214 SER A N 1
ATOM 1780 C CA . SER A 1 214 ? 2.254 12.059 -1.092 1.00 91.25 214 SER A CA 1
ATOM 1781 C C . SER A 1 214 ? 0.953 11.415 -0.635 1.00 91.25 214 SER A C 1
ATOM 1783 O O . SER A 1 214 ? 0.685 10.250 -0.945 1.00 91.25 214 SER A O 1
ATOM 1785 N N . ILE A 1 215 ? 0.155 12.159 0.125 1.00 89.75 215 ILE A N 1
ATOM 1786 C CA . ILE A 1 215 ? -1.139 11.687 0.614 1.00 89.75 215 ILE A CA 1
ATOM 1787 C C . ILE A 1 215 ? -2.178 11.980 -0.464 1.00 89.75 215 ILE A C 1
ATOM 1789 O O . ILE A 1 215 ? -2.489 13.135 -0.738 1.00 89.75 215 ILE A O 1
ATOM 1793 N N . TYR A 1 216 ? -2.704 10.925 -1.084 1.00 89.69 216 TYR A N 1
ATOM 1794 C CA . TYR A 1 216 ? -3.789 11.050 -2.060 1.00 89.69 216 TYR A CA 1
ATOM 1795 C C . TYR A 1 216 ? -5.152 11.238 -1.383 1.00 89.69 216 TYR A C 1
ATOM 1797 O O . TYR A 1 216 ? -5.970 12.037 -1.826 1.00 89.69 216 TYR A O 1
ATOM 1805 N N . GLN A 1 217 ? -5.383 10.496 -0.302 1.00 89.81 217 GLN A N 1
ATOM 1806 C CA . GLN A 1 217 ? -6.595 10.539 0.505 1.00 89.81 217 GLN A CA 1
ATOM 1807 C C . GLN A 1 217 ? -6.221 10.225 1.952 1.00 89.81 217 GLN A C 1
ATOM 1809 O O . GLN A 1 217 ? -5.339 9.403 2.202 1.00 89.81 217 GLN A O 1
ATOM 1814 N N . ILE A 1 218 ? -6.908 10.873 2.888 1.00 87.88 218 ILE A N 1
ATOM 1815 C CA . ILE A 1 218 ? -6.843 10.574 4.313 1.00 87.88 218 ILE A CA 1
ATOM 1816 C C . ILE A 1 218 ? -8.257 10.554 4.885 1.00 87.88 218 ILE A C 1
ATOM 1818 O O . ILE A 1 218 ? -9.100 11.366 4.505 1.00 87.88 218 ILE A O 1
ATOM 1822 N N . GLU A 1 219 ? -8.509 9.616 5.790 1.00 85.88 219 GLU A N 1
ATOM 1823 C CA . GLU A 1 219 ? -9.767 9.501 6.519 1.00 85.88 219 GLU A CA 1
ATOM 1824 C C . GLU A 1 219 ? -9.483 9.657 8.009 1.00 85.88 219 GLU A C 1
ATOM 1826 O O . GLU A 1 219 ? -8.651 8.946 8.571 1.00 85.88 219 GLU A O 1
ATOM 1831 N N . TYR A 1 220 ? -10.171 10.604 8.644 1.00 83.19 220 TYR A N 1
ATOM 1832 C CA . TYR A 1 220 ? -10.101 10.810 10.085 1.00 83.19 220 TYR A CA 1
ATOM 1833 C C . TYR A 1 220 ? -11.285 10.118 10.750 1.00 83.19 220 TYR A C 1
ATOM 1835 O O . TYR A 1 220 ? -12.426 10.262 10.309 1.00 83.19 220 TYR A O 1
ATOM 1843 N N . SER A 1 221 ? -11.014 9.393 11.832 1.00 82.31 221 SER A N 1
ATOM 1844 C CA . SER A 1 221 ? -12.029 8.708 12.626 1.00 82.31 221 SER A CA 1
ATOM 1845 C C . SER A 1 221 ? -12.065 9.294 14.030 1.00 82.31 221 SER A C 1
ATOM 1847 O O . SER A 1 221 ? -11.024 9.511 14.647 1.00 82.31 221 SER A O 1
ATOM 1849 N N . ARG A 1 222 ? -13.273 9.543 14.541 1.00 80.62 222 ARG A N 1
ATOM 1850 C CA . ARG A 1 222 ? -13.505 9.873 15.948 1.00 80.62 222 ARG A CA 1
ATOM 1851 C C . ARG A 1 222 ? -14.634 9.001 16.467 1.00 80.62 222 ARG A C 1
ATOM 1853 O O . ARG A 1 222 ? -15.779 9.160 16.046 1.00 80.62 222 ARG A O 1
ATOM 1860 N N . ASN A 1 223 ? -14.316 8.118 17.406 1.00 79.75 223 ASN A N 1
ATOM 1861 C CA . ASN A 1 223 ? -15.314 7.257 18.025 1.00 79.75 223 ASN A CA 1
ATOM 1862 C C . ASN A 1 223 ? -16.011 7.998 19.169 1.00 79.75 223 ASN A C 1
ATOM 1864 O O . ASN A 1 223 ? -15.373 8.474 20.105 1.00 79.75 223 ASN A O 1
ATOM 1868 N N . LEU A 1 224 ? -17.336 8.123 19.060 1.00 79.19 224 LEU A N 1
ATOM 1869 C CA . LEU A 1 224 ? -18.197 8.757 20.054 1.00 79.19 224 LEU A CA 1
ATOM 1870 C C . LEU A 1 224 ? -19.200 7.723 20.565 1.00 79.19 224 LEU A C 1
ATOM 1872 O O . LEU A 1 224 ? -20.091 7.301 19.827 1.00 79.19 224 LEU A O 1
ATOM 1876 N N . LEU A 1 225 ? -19.061 7.329 21.830 1.00 78.75 225 LEU A N 1
ATOM 1877 C CA . LEU A 1 225 ? -19.942 6.353 22.463 1.00 78.75 225 LEU A CA 1
ATOM 1878 C C . LEU A 1 225 ? -21.014 7.065 23.296 1.00 78.75 225 LEU A C 1
ATOM 1880 O O . LEU A 1 225 ? -20.708 7.831 24.209 1.00 78.75 225 LEU A O 1
ATOM 1884 N N . PHE A 1 226 ? -22.287 6.807 22.993 1.00 77.00 226 PHE A N 1
ATOM 1885 C CA . PHE A 1 226 ? -23.421 7.442 23.666 1.00 77.00 226 PHE A CA 1
ATOM 1886 C C . PHE A 1 226 ? -24.214 6.432 24.493 1.00 77.00 226 PHE A C 1
ATOM 1888 O O . PHE A 1 226 ? -24.571 5.362 24.009 1.00 77.00 226 PHE A O 1
ATOM 1895 N N . LYS A 1 227 ? -24.606 6.821 25.713 1.00 78.94 227 LYS A N 1
ATOM 1896 C CA . LYS A 1 227 ? -25.523 6.023 26.551 1.00 78.94 227 LYS A CA 1
ATOM 1897 C C . LYS A 1 227 ? -26.957 6.009 26.010 1.00 78.94 227 LYS A C 1
ATOM 1899 O O . LYS A 1 227 ? -27.715 5.085 26.285 1.00 78.94 227 LYS A O 1
ATOM 1904 N N . ARG A 1 228 ? -27.362 7.061 25.286 1.00 76.50 228 ARG A N 1
ATOM 1905 C CA . ARG A 1 228 ? -28.723 7.236 24.754 1.00 76.50 228 ARG A CA 1
ATOM 1906 C C . ARG A 1 228 ? -28.676 7.589 23.271 1.00 76.50 228 ARG A C 1
ATOM 1908 O O . ARG A 1 228 ? -28.153 8.636 22.901 1.00 76.50 228 ARG A O 1
ATOM 1915 N N . GLY A 1 229 ? -29.329 6.781 22.436 1.00 73.62 229 GLY A N 1
ATOM 1916 C CA . GLY A 1 229 ? -29.374 7.008 20.985 1.00 73.62 229 GLY A CA 1
ATOM 1917 C C . GLY A 1 229 ? -29.978 8.357 20.573 1.00 73.62 229 GLY A C 1
ATOM 1918 O O . GLY A 1 229 ? -29.511 8.959 19.616 1.00 73.62 229 GLY A O 1
ATOM 1919 N N . ARG A 1 230 ? -30.952 8.893 21.329 1.00 77.00 230 ARG A N 1
ATOM 1920 C CA . ARG A 1 230 ? -31.523 10.226 21.040 1.00 77.00 230 ARG A CA 1
ATOM 1921 C C . ARG A 1 230 ? -30.483 11.344 21.159 1.00 77.00 230 ARG A C 1
ATOM 1923 O O . ARG A 1 230 ? -30.493 12.260 20.351 1.00 77.00 230 ARG A O 1
ATOM 1930 N N . GLN A 1 231 ? -29.578 11.256 22.138 1.00 78.38 231 GLN A N 1
ATOM 1931 C CA . GLN A 1 231 ? -28.510 12.247 22.313 1.00 78.38 231 GLN A CA 1
ATOM 1932 C C . GLN A 1 231 ? -27.513 12.186 21.155 1.00 78.38 231 GLN A C 1
ATOM 1934 O O . GLN A 1 231 ? -27.129 13.228 20.632 1.00 78.38 231 GLN A O 1
ATOM 1939 N N . MET A 1 232 ? -27.153 10.974 20.721 1.00 81.19 232 MET A N 1
ATOM 1940 C CA . MET A 1 232 ? -26.337 10.765 19.525 1.00 81.19 232 MET A CA 1
ATOM 1941 C C . MET A 1 232 ? -26.990 11.399 18.293 1.00 81.19 232 MET A C 1
ATOM 1943 O O . MET A 1 232 ? -26.339 12.181 17.606 1.00 81.19 232 MET A O 1
ATOM 1947 N N . ASP A 1 233 ? -28.273 11.105 18.039 1.00 74.56 233 ASP A N 1
ATOM 1948 C CA . ASP A 1 233 ? -29.010 11.654 16.895 1.00 74.56 233 ASP A CA 1
ATOM 1949 C C . ASP A 1 233 ? -29.000 13.201 16.942 1.00 74.56 233 ASP A C 1
ATOM 1951 O O . ASP A 1 233 ? -28.664 13.836 15.946 1.00 74.56 233 ASP A O 1
ATOM 1955 N N . THR A 1 234 ? -29.260 13.824 18.102 1.00 80.62 234 THR A N 1
ATOM 1956 C CA . THR A 1 234 ? -29.200 15.292 18.255 1.00 80.62 234 THR A CA 1
ATOM 1957 C C . THR A 1 234 ? -27.811 15.866 17.976 1.00 80.62 234 THR A C 1
ATOM 1959 O O . THR A 1 234 ? -27.697 16.868 17.272 1.00 80.62 234 THR A O 1
ATOM 1962 N N . VAL A 1 235 ? -26.749 15.266 18.524 1.00 81.69 235 VAL A N 1
ATOM 1963 C CA . VAL A 1 235 ? -25.372 15.737 18.297 1.00 81.69 235 VAL A CA 1
ATOM 1964 C C . VAL A 1 235 ? -25.000 15.611 16.823 1.00 81.69 235 VAL A C 1
ATOM 1966 O O . VAL A 1 235 ? -24.446 16.546 16.251 1.00 81.69 235 VAL A O 1
ATOM 1969 N N . TYR A 1 236 ? -25.348 14.491 16.191 1.00 77.62 236 TYR A N 1
ATOM 1970 C CA . TYR A 1 236 ? -25.033 14.247 14.789 1.00 77.62 236 TYR A CA 1
ATOM 1971 C C . TYR A 1 236 ? -25.755 15.229 13.857 1.00 77.62 236 TYR A C 1
ATOM 1973 O O . TYR A 1 236 ? -25.121 15.791 12.967 1.00 77.62 236 TYR A O 1
ATOM 1981 N N . GLN A 1 237 ? -27.044 15.511 14.100 1.00 77.62 237 GLN A N 1
ATOM 1982 C CA . GLN A 1 237 ? -27.787 16.530 13.344 1.00 77.62 237 GLN A CA 1
ATOM 1983 C C . GLN A 1 237 ? -27.162 17.921 13.500 1.00 77.62 237 GLN A C 1
ATOM 1985 O O . GLN A 1 237 ? -26.908 18.588 12.503 1.00 77.62 237 GLN A O 1
ATOM 1990 N N . LYS A 1 238 ? -26.785 18.320 14.723 1.00 84.19 238 LYS A N 1
ATOM 1991 C CA . LYS A 1 238 ? -26.112 19.609 14.949 1.00 84.19 238 LYS A CA 1
ATOM 1992 C C . LYS A 1 238 ? -24.775 19.721 14.215 1.00 84.19 238 LYS A C 1
ATOM 1994 O O . LYS A 1 238 ? -24.461 20.785 13.692 1.00 84.19 238 LYS A O 1
ATOM 1999 N N . ILE A 1 239 ? -23.986 18.644 14.164 1.00 82.44 239 ILE A N 1
ATOM 2000 C CA . ILE A 1 239 ? -22.735 18.625 13.389 1.00 82.44 239 ILE A CA 1
ATOM 2001 C C . ILE A 1 239 ? -23.038 18.820 11.901 1.00 82.44 239 ILE A C 1
ATOM 2003 O O . ILE A 1 239 ? -22.397 19.652 11.264 1.00 82.44 239 ILE A O 1
ATOM 2007 N N . ILE A 1 240 ? -24.034 18.105 11.362 1.00 79.06 240 ILE A N 1
ATOM 2008 C CA . ILE A 1 240 ? -24.467 18.268 9.969 1.00 79.06 240 ILE A CA 1
ATOM 2009 C C . ILE A 1 240 ? -24.860 19.723 9.693 1.00 79.06 240 ILE A C 1
ATOM 2011 O O . ILE A 1 240 ? -24.389 20.286 8.706 1.00 79.06 240 ILE A O 1
ATOM 2015 N N . ASP A 1 241 ? -25.661 20.341 10.560 1.00 80.62 241 ASP A N 1
ATOM 2016 C CA . ASP A 1 241 ? -26.130 21.719 10.388 1.00 80.62 241 ASP A CA 1
ATOM 2017 C C . ASP A 1 241 ? -24.975 22.730 10.398 1.00 80.62 241 ASP A C 1
ATOM 2019 O O . ASP A 1 241 ? -24.878 23.576 9.504 1.00 80.62 241 ASP A O 1
ATOM 2023 N N . ILE A 1 242 ? -24.044 22.602 11.353 1.00 83.50 242 ILE A N 1
ATOM 2024 C CA . ILE A 1 242 ? -22.855 23.466 11.451 1.00 83.50 242 ILE A CA 1
ATOM 2025 C C . ILE A 1 242 ? -21.979 23.323 10.202 1.00 83.50 242 ILE A C 1
ATOM 2027 O O . ILE A 1 242 ? -21.544 24.319 9.619 1.00 83.50 242 ILE A O 1
ATOM 2031 N N . THR A 1 243 ? -21.706 22.088 9.781 1.00 79.56 243 THR A N 1
ATOM 2032 C CA . THR A 1 243 ? -20.863 21.809 8.614 1.00 79.56 243 THR A CA 1
ATOM 2033 C C . THR A 1 243 ? -21.529 22.282 7.325 1.00 79.56 243 THR A C 1
ATOM 2035 O O . THR A 1 243 ? -20.862 22.875 6.479 1.00 79.56 243 THR A O 1
ATOM 2038 N N . ARG A 1 244 ? -22.844 22.081 7.186 1.00 79.88 244 ARG A N 1
ATOM 2039 C CA . ARG A 1 244 ? -23.625 22.517 6.024 1.00 79.88 244 ARG A CA 1
ATOM 2040 C C . ARG A 1 244 ? -23.560 24.026 5.838 1.00 79.88 244 ARG A C 1
ATOM 2042 O O . ARG A 1 244 ? -23.307 24.466 4.720 1.00 79.88 244 ARG A O 1
ATOM 2049 N N . GLY A 1 245 ? -23.766 24.790 6.913 1.00 77.62 245 GLY A N 1
ATOM 2050 C CA . GLY A 1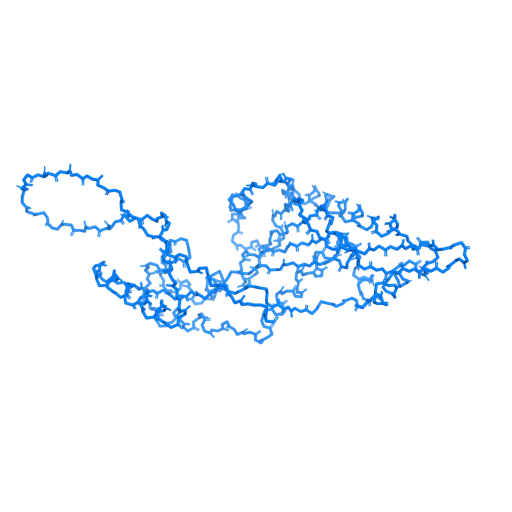 245 ? -23.716 26.251 6.867 1.00 77.62 245 GLY A CA 1
ATOM 2051 C C . GLY A 1 245 ? -22.334 26.780 6.484 1.00 77.62 245 GLY A C 1
ATOM 2052 O O . GLY A 1 245 ? -22.228 27.687 5.668 1.00 77.62 245 GLY A O 1
ATOM 2053 N N . ARG A 1 246 ? -21.260 26.179 7.015 1.00 81.06 246 ARG A N 1
ATOM 2054 C CA . ARG A 1 246 ? -19.880 26.619 6.737 1.00 81.06 246 ARG A CA 1
ATOM 2055 C C . ARG A 1 246 ? -19.368 26.256 5.345 1.00 81.06 246 ARG A C 1
ATOM 2057 O O . ARG A 1 246 ? -18.503 26.951 4.829 1.00 81.06 246 ARG A O 1
ATOM 2064 N N . LEU A 1 247 ? -19.851 25.159 4.768 1.00 79.62 247 LEU A N 1
ATOM 2065 C CA . LEU A 1 247 ? -19.377 24.638 3.480 1.00 79.62 247 LEU A CA 1
ATOM 2066 C C . LEU A 1 247 ? -20.335 24.933 2.312 1.00 79.62 247 LEU A C 1
ATOM 2068 O O . LEU A 1 247 ? -20.169 24.348 1.245 1.00 79.62 247 LEU A O 1
ATOM 2072 N N . ASP A 1 248 ? -21.348 25.783 2.524 1.00 79.25 248 ASP A N 1
ATOM 2073 C CA . ASP A 1 248 ? -22.417 26.099 1.559 1.00 79.25 248 ASP A CA 1
ATOM 2074 C C . ASP A 1 248 ? -22.998 24.844 0.872 1.00 79.25 248 ASP A C 1
ATOM 2076 O O . ASP A 1 248 ? -23.172 24.743 -0.348 1.00 79.25 248 ASP A O 1
ATOM 2080 N N . ILE A 1 249 ? -23.261 23.803 1.671 1.00 74.62 249 ILE A N 1
ATOM 2081 C CA . ILE A 1 249 ? -23.741 22.528 1.133 1.00 74.62 249 ILE A CA 1
ATOM 2082 C C . ILE A 1 249 ? -25.230 22.665 0.804 1.00 74.62 249 ILE A C 1
ATOM 2084 O O . ILE A 1 249 ? -26.109 22.548 1.663 1.00 74.62 249 ILE A O 1
ATOM 2088 N N . LYS A 1 250 ? -25.520 22.866 -0.485 1.00 70.06 250 LYS A N 1
ATOM 2089 C CA . LYS A 1 250 ? -26.886 23.060 -1.002 1.00 70.06 250 LYS A CA 1
ATOM 2090 C C . LYS A 1 250 ? -27.788 21.841 -0.822 1.00 70.06 250 LYS A C 1
ATOM 2092 O O . LYS A 1 250 ? -28.990 21.992 -0.622 1.00 70.06 250 LYS A O 1
ATOM 2097 N N . ARG A 1 251 ? -27.228 20.629 -0.897 1.00 65.69 251 ARG A N 1
ATOM 2098 C CA . ARG A 1 251 ? -27.999 19.381 -0.840 1.00 65.69 251 ARG A CA 1
ATOM 2099 C C . ARG A 1 251 ? -27.287 18.335 0.010 1.00 65.69 251 ARG A C 1
ATOM 2101 O O . ARG A 1 251 ? -26.183 17.912 -0.322 1.00 65.69 251 ARG A O 1
ATOM 2108 N N . LEU A 1 252 ? -27.950 17.900 1.077 1.00 64.31 252 LEU A N 1
ATOM 2109 C CA . LEU A 1 252 ? -27.544 16.746 1.870 1.00 64.31 252 LEU A CA 1
ATOM 2110 C C . LEU A 1 252 ? -28.268 15.509 1.335 1.00 64.31 252 LEU A C 1
ATOM 2112 O O . LEU A 1 252 ? -29.475 15.558 1.093 1.00 64.31 252 LEU A O 1
ATOM 2116 N N . LYS A 1 253 ? -27.547 14.403 1.146 1.00 59.53 253 LYS A N 1
ATOM 2117 C CA . LYS A 1 253 ? -28.150 13.117 0.799 1.00 59.53 253 LYS A CA 1
ATOM 2118 C C . LYS A 1 253 ? -27.711 12.069 1.807 1.00 59.53 253 LYS A C 1
ATOM 2120 O O . LYS A 1 253 ? -26.527 11.763 1.917 1.00 59.53 253 LYS A O 1
ATOM 2125 N N . THR A 1 254 ? -28.686 11.500 2.491 1.00 57.91 254 THR A N 1
ATOM 2126 C CA . THR A 1 254 ? -28.509 10.291 3.281 1.00 57.91 254 THR A CA 1
ATOM 2127 C C . THR A 1 254 ? -28.611 9.079 2.362 1.00 57.91 254 THR A C 1
ATOM 2129 O O . THR A 1 254 ? -29.540 8.986 1.559 1.00 57.91 254 THR A O 1
ATOM 2132 N N . ILE A 1 255 ? -27.673 8.140 2.473 1.00 51.38 255 ILE A N 1
ATOM 2133 C CA . ILE A 1 255 ? -27.745 6.836 1.802 1.00 51.38 255 ILE A CA 1
ATOM 2134 C C . ILE A 1 255 ? -27.773 5.753 2.888 1.00 51.38 255 ILE A C 1
ATOM 2136 O O . ILE A 1 255 ? -27.210 5.932 3.959 1.00 51.38 255 ILE A O 1
ATOM 2140 N N . PHE A 1 256 ? -28.509 4.674 2.647 1.00 43.38 256 PHE A N 1
ATOM 2141 C CA . PHE A 1 256 ? -28.882 3.622 3.598 1.00 43.38 256 PHE A CA 1
ATOM 2142 C C . PHE A 1 256 ? -27.788 3.203 4.621 1.00 43.38 256 PHE A C 1
ATOM 2144 O O . PHE A 1 256 ? -26.676 2.853 4.238 1.00 43.38 256 PHE A O 1
ATOM 2151 N N . GLY A 1 257 ? -28.129 3.168 5.919 1.00 47.28 257 GLY A N 1
ATOM 2152 C CA . GLY A 1 257 ? -27.321 2.664 7.041 1.00 47.28 257 GLY A CA 1
ATOM 2153 C C . GLY A 1 257 ? -28.177 1.858 8.036 1.00 47.28 257 GLY A C 1
ATOM 2154 O O . GLY A 1 257 ? -29.391 2.047 8.103 1.00 47.28 257 GLY A O 1
ATOM 2155 N N . LYS A 1 258 ? -27.564 0.935 8.792 1.00 43.81 258 LYS A N 1
ATOM 2156 C CA . LYS A 1 258 ? -28.238 -0.078 9.633 1.00 43.81 258 LYS A CA 1
ATOM 2157 C C . LYS A 1 258 ? -28.492 0.439 11.060 1.00 43.81 258 LYS A C 1
ATOM 2159 O O . LYS A 1 258 ? -27.547 0.616 11.818 1.00 43.81 258 LYS A O 1
ATOM 2164 N N . LYS A 1 259 ? -29.756 0.618 11.467 1.00 49.53 259 LYS A N 1
ATOM 2165 C CA . LYS A 1 259 ? -30.150 0.937 12.859 1.00 49.53 259 LYS A CA 1
ATOM 2166 C C . LYS A 1 259 ? -30.781 -0.282 13.554 1.00 49.53 259 LYS A C 1
ATOM 2168 O O . LYS A 1 259 ? -31.984 -0.308 13.779 1.00 49.53 259 LYS A O 1
ATOM 2173 N N . LYS A 1 260 ? -29.994 -1.289 13.957 1.00 44.22 260 LYS A N 1
ATOM 2174 C CA . LYS A 1 260 ? -30.453 -2.211 15.019 1.00 44.22 260 LYS A CA 1
ATOM 2175 C C . LYS A 1 260 ? -30.142 -1.550 16.359 1.00 44.22 260 LYS A C 1
ATOM 2177 O O . LYS A 1 260 ? -29.026 -1.646 16.847 1.00 44.22 260 LYS A O 1
ATOM 2182 N N . ARG A 1 261 ? -31.101 -0.804 16.911 1.00 48.19 261 ARG A N 1
ATOM 2183 C CA . ARG A 1 261 ? -30.958 -0.178 18.234 1.00 48.19 261 ARG A CA 1
ATOM 2184 C C . ARG A 1 261 ? -31.077 -1.274 19.304 1.00 48.19 261 ARG A C 1
ATOM 2186 O O . ARG A 1 261 ? -32.143 -1.883 19.379 1.00 48.19 261 ARG A O 1
ATOM 2193 N N . PRO A 1 262 ? -30.064 -1.524 20.152 1.00 43.00 262 PRO A N 1
ATOM 2194 C CA . PRO A 1 262 ? -30.257 -2.343 21.339 1.00 43.00 262 PRO A CA 1
ATOM 2195 C C . PRO A 1 262 ? -31.150 -1.549 22.293 1.00 43.00 262 PRO A C 1
ATOM 2197 O O . PRO A 1 262 ? -30.698 -0.633 22.977 1.00 43.00 262 PRO A O 1
ATOM 2200 N N . TYR A 1 263 ? -32.446 -1.842 22.297 1.00 45.56 263 TYR A N 1
ATOM 2201 C CA . TYR A 1 263 ? -33.353 -1.326 23.310 1.00 45.56 263 TYR A CA 1
ATOM 2202 C C . TYR A 1 263 ? -33.511 -2.411 24.375 1.00 45.56 263 TYR A C 1
ATOM 2204 O O . TYR A 1 263 ? -34.224 -3.389 24.169 1.00 45.56 263 TYR A O 1
ATOM 2212 N N . LYS A 1 264 ? -32.836 -2.271 25.524 1.00 40.56 264 LYS A N 1
ATOM 2213 C CA . LYS A 1 264 ? -33.206 -3.052 26.712 1.00 40.56 264 LYS A CA 1
ATOM 2214 C C . LYS A 1 264 ? -34.497 -2.451 27.273 1.00 40.56 264 LYS A C 1
ATOM 2216 O O . LYS A 1 264 ? -34.451 -1.510 28.060 1.00 40.56 264 LYS A O 1
ATOM 2221 N N . HIS A 1 265 ? -35.641 -2.985 26.849 1.00 41.69 265 HIS A N 1
ATOM 2222 C CA . HIS A 1 265 ? -36.916 -2.751 27.524 1.00 41.69 265 HIS A CA 1
ATOM 2223 C C . HIS A 1 265 ? -36.861 -3.500 28.857 1.00 41.69 265 HIS A C 1
ATOM 2225 O O . HIS A 1 265 ? -36.747 -4.723 28.873 1.00 41.69 265 HIS A O 1
ATOM 2231 N N . LYS A 1 266 ? -36.975 -2.791 29.986 1.00 41.12 266 LYS A N 1
ATOM 2232 C CA . LYS A 1 266 ? -37.672 -3.401 31.121 1.00 41.12 266 LYS A CA 1
ATOM 2233 C C . LYS A 1 266 ? -39.146 -3.416 30.716 1.00 41.12 266 LYS A C 1
ATOM 2235 O O . LYS A 1 266 ? -39.729 -2.364 30.467 1.00 41.12 266 LYS A O 1
ATOM 2240 N N . SER A 1 267 ? -39.675 -4.616 30.509 1.00 41.16 267 SER A N 1
ATOM 2241 C CA . SER A 1 267 ? -41.057 -4.865 30.099 1.00 41.16 267 SER A CA 1
ATOM 2242 C C . SER A 1 267 ? -42.034 -4.358 31.164 1.00 41.16 267 SER A C 1
ATOM 2244 O O . SER A 1 267 ? -41.926 -4.756 32.319 1.00 41.16 267 SER A O 1
ATOM 2246 N N . THR A 1 268 ? -43.002 -3.540 30.756 1.00 35.12 268 THR A N 1
ATOM 2247 C CA . THR A 1 268 ? -44.384 -3.547 31.273 1.00 35.12 268 THR A CA 1
ATOM 2248 C C . THR A 1 268 ? -45.333 -3.335 30.076 1.00 35.12 268 THR A C 1
ATOM 2250 O O . THR A 1 268 ? -44.914 -2.778 29.065 1.00 35.12 268 THR A O 1
ATOM 2253 N N . ALA A 1 269 ? -46.536 -3.913 30.174 1.00 35.44 269 ALA A N 1
ATOM 2254 C CA . ALA A 1 269 ? -47.430 -4.457 29.129 1.00 35.44 269 ALA A CA 1
ATOM 2255 C C . ALA A 1 269 ? -47.923 -3.503 27.991 1.00 35.44 269 ALA A C 1
ATOM 2257 O O . ALA A 1 269 ? -47.736 -2.292 28.085 1.00 35.44 269 ALA A O 1
ATOM 2258 N N . PRO A 1 270 ? -48.521 -4.042 26.895 1.00 43.38 270 PRO A N 1
ATOM 2259 C CA . PRO A 1 270 ? -48.532 -3.444 25.555 1.00 43.38 270 PRO A CA 1
ATOM 2260 C C . PRO A 1 270 ? -49.746 -2.542 25.280 1.00 43.38 270 PRO A C 1
ATOM 2262 O O . PRO A 1 270 ? -50.838 -2.788 25.785 1.00 43.38 270 PRO A O 1
ATOM 2265 N N . ALA A 1 271 ? -49.573 -1.552 24.398 1.00 29.84 271 ALA A N 1
ATOM 2266 C CA . ALA A 1 271 ? -50.672 -0.799 23.788 1.00 29.84 271 ALA A CA 1
ATOM 2267 C C . ALA A 1 271 ? -50.659 -0.985 22.253 1.00 29.84 271 ALA A C 1
ATOM 2269 O O . ALA A 1 271 ? -49.574 -1.172 21.693 1.00 29.84 271 ALA A O 1
ATOM 2270 N N . PRO A 1 272 ? -51.826 -0.969 21.573 1.00 31.05 272 PRO A N 1
ATOM 2271 C CA . PRO A 1 272 ? -51.951 -1.388 20.179 1.00 31.05 272 PRO A CA 1
ATOM 2272 C C . PRO A 1 272 ? -51.214 -0.467 19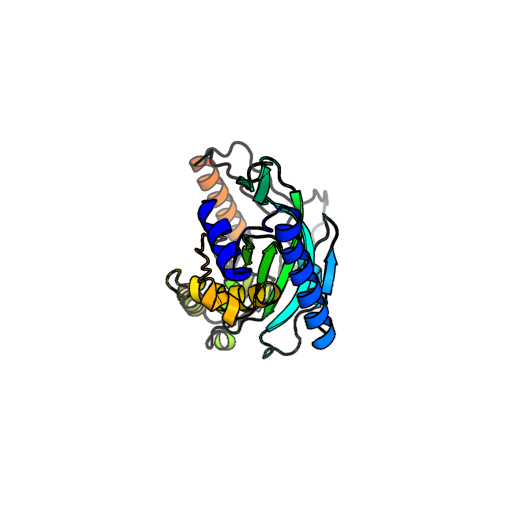.209 1.00 31.05 272 PRO A C 1
ATOM 2274 O O . PRO A 1 272 ? -51.229 0.757 19.326 1.00 31.05 272 PRO A O 1
ATOM 2277 N N . GLU A 1 273 ? -50.582 -1.105 18.235 1.00 31.19 273 GLU A N 1
ATOM 2278 C CA . GLU A 1 273 ? -49.686 -0.527 17.249 1.00 31.19 273 GLU A CA 1
ATOM 2279 C C . GLU A 1 273 ? -50.452 -0.213 15.953 1.00 31.19 273 GLU A C 1
ATOM 2281 O O . GLU A 1 273 ? -51.100 -1.089 15.385 1.00 31.19 273 GLU A O 1
ATOM 2286 N N . VAL A 1 274 ? -50.339 1.018 15.445 1.00 27.28 274 VAL A N 1
ATOM 2287 C CA . VAL A 1 274 ? -50.606 1.323 14.031 1.00 27.28 274 VAL A CA 1
ATOM 2288 C C . VAL A 1 274 ? -49.248 1.489 13.358 1.00 27.28 274 VAL A C 1
ATOM 2290 O O . VAL A 1 274 ? -48.607 2.535 13.467 1.00 27.28 274 VAL A O 1
ATOM 2293 N N . ARG A 1 275 ? -48.780 0.423 12.699 1.00 30.73 275 ARG A N 1
ATOM 2294 C CA . ARG A 1 275 ? -47.581 0.448 11.854 1.00 30.73 275 ARG A CA 1
ATOM 2295 C C . ARG A 1 275 ? -47.928 0.988 10.480 1.00 30.73 275 ARG A C 1
ATOM 2297 O O . ARG A 1 275 ? -48.535 0.300 9.668 1.00 30.73 275 ARG A O 1
ATOM 2304 N N . ILE A 1 276 ? -47.427 2.180 10.196 1.00 25.70 276 ILE A N 1
ATOM 2305 C CA . ILE A 1 276 ? -46.998 2.530 8.846 1.00 25.70 276 ILE A CA 1
ATOM 2306 C C . ILE A 1 276 ? -45.472 2.568 8.928 1.00 25.70 276 ILE A C 1
ATOM 2308 O O . ILE A 1 276 ? -44.886 3.571 9.325 1.00 25.70 276 ILE A O 1
ATOM 2312 N N . GLU A 1 277 ? -44.820 1.432 8.660 1.00 29.67 277 GLU A N 1
ATOM 2313 C CA . GLU A 1 277 ? -43.358 1.368 8.570 1.00 29.67 277 GLU A CA 1
ATOM 2314 C C . GLU A 1 277 ? -42.908 2.051 7.272 1.00 29.67 277 GLU A C 1
ATOM 2316 O O . GLU A 1 277 ? -42.776 1.435 6.216 1.00 29.67 277 GLU A O 1
ATOM 2321 N N . THR A 1 278 ? -42.678 3.359 7.347 1.00 27.62 278 THR A N 1
ATOM 2322 C CA . THR A 1 278 ? -41.831 4.073 6.387 1.00 27.62 278 THR A CA 1
ATOM 2323 C C . THR A 1 278 ? -40.356 3.774 6.679 1.00 27.62 278 THR A C 1
ATOM 2325 O O . THR A 1 278 ? -39.970 3.697 7.846 1.00 27.62 278 THR A O 1
ATOM 2328 N N . PRO A 1 279 ? -39.502 3.584 5.660 1.00 32.88 279 PRO A N 1
ATOM 2329 C CA . PRO A 1 279 ? -38.209 2.939 5.863 1.00 32.88 279 PRO A CA 1
ATOM 2330 C C . PRO A 1 279 ? -37.114 3.936 6.320 1.00 32.88 279 PRO A C 1
ATOM 2332 O O . PRO A 1 279 ? -36.864 4.943 5.659 1.00 32.88 279 PRO A O 1
ATOM 2335 N N . ASP A 1 280 ? -36.444 3.638 7.445 1.00 36.88 280 ASP A N 1
ATOM 2336 C CA . ASP A 1 280 ? -35.555 4.550 8.203 1.00 36.88 280 ASP A CA 1
ATOM 2337 C C . ASP A 1 280 ? -34.056 4.158 8.154 1.00 36.88 280 ASP A C 1
ATOM 2339 O O . ASP A 1 280 ? -33.674 3.071 8.599 1.00 36.88 280 ASP A O 1
ATOM 2343 N N . TYR A 1 281 ? -33.160 5.057 7.698 1.00 51.72 281 TYR A N 1
ATOM 2344 C CA . TYR A 1 281 ? -31.726 4.751 7.480 1.00 51.72 281 TYR A CA 1
ATOM 2345 C C . TYR A 1 281 ? -30.773 5.962 7.636 1.00 51.72 281 TYR A C 1
ATOM 2347 O O . TYR A 1 281 ? -31.200 7.058 7.307 1.00 51.72 281 TYR A O 1
ATOM 2355 N N . ASN A 1 282 ? -29.484 5.803 8.036 1.00 38.88 282 ASN A N 1
ATOM 2356 C CA . ASN A 1 282 ? -28.451 6.869 7.880 1.00 38.88 282 ASN A CA 1
ATOM 2357 C C . ASN A 1 282 ? -26.967 6.398 7.743 1.00 38.88 282 ASN A C 1
ATOM 2359 O O . ASN A 1 282 ? -26.378 5.941 8.719 1.00 38.88 282 ASN A O 1
ATOM 2363 N N . LEU A 1 283 ? -26.345 6.628 6.574 1.00 39.22 283 LEU A N 1
ATOM 2364 C CA . LEU A 1 283 ? -24.930 6.987 6.337 1.00 39.22 283 LEU A CA 1
ATOM 2365 C C . LEU A 1 283 ? -24.945 8.370 5.657 1.00 39.22 283 LEU A C 1
ATOM 2367 O O . LEU A 1 283 ? -25.566 8.530 4.601 1.00 39.22 283 LEU A O 1
ATOM 2371 N N . THR A 1 284 ? -24.273 9.368 6.238 1.00 41.19 284 THR A N 1
ATOM 2372 C CA . THR A 1 284 ? -24.199 10.722 5.661 1.00 41.19 284 THR A CA 1
ATOM 2373 C C . THR A 1 284 ? -22.842 10.925 4.999 1.00 41.19 284 THR A C 1
ATOM 2375 O O . THR A 1 284 ? -21.829 11.084 5.675 1.00 41.19 284 THR A O 1
ATOM 2378 N N . ILE A 1 285 ? -22.817 10.912 3.665 1.00 42.53 285 ILE A N 1
ATOM 2379 C CA . ILE A 1 285 ? -21.608 11.180 2.878 1.00 42.53 285 ILE A CA 1
ATOM 2380 C C . ILE A 1 285 ? -21.596 12.662 2.504 1.00 42.53 285 ILE A C 1
ATOM 2382 O O . ILE A 1 285 ? -22.454 13.126 1.750 1.00 42.53 285 ILE A O 1
ATOM 2386 N N . PHE A 1 286 ? -20.591 13.398 2.974 1.00 43.69 286 PHE A N 1
ATOM 2387 C CA . PHE A 1 286 ? -20.313 14.746 2.484 1.00 43.69 286 PHE A CA 1
ATOM 2388 C C . PHE A 1 286 ? -19.425 14.652 1.242 1.00 43.69 286 PHE A C 1
ATOM 2390 O O . PHE A 1 286 ? -18.238 14.353 1.342 1.00 43.69 286 PHE A O 1
ATOM 2397 N N . LYS A 1 287 ? -19.985 14.909 0.054 1.00 39.78 287 LYS A N 1
ATOM 2398 C CA . LYS A 1 287 ? -19.183 15.052 -1.169 1.00 39.78 287 LYS A CA 1
ATOM 2399 C C . LYS A 1 287 ? -18.868 16.526 -1.404 1.00 39.78 287 LYS A C 1
ATOM 2401 O O . LYS A 1 287 ? -19.619 17.234 -2.072 1.00 39.78 287 LYS A O 1
ATOM 2406 N N . ILE A 1 288 ? -17.761 16.975 -0.828 1.00 42.34 288 ILE A N 1
ATOM 2407 C CA . ILE A 1 288 ? -17.284 18.353 -0.949 1.00 42.34 288 ILE A CA 1
ATOM 2408 C C . ILE A 1 288 ? -16.423 18.438 -2.213 1.00 42.34 288 ILE A C 1
ATOM 2410 O O . ILE A 1 288 ? -15.423 17.734 -2.334 1.00 42.34 288 ILE A O 1
ATOM 2414 N N . HIS A 1 289 ? -16.836 19.262 -3.177 1.00 38.88 289 HIS A N 1
ATOM 2415 C CA . HIS A 1 289 ? -16.030 19.553 -4.360 1.00 38.88 289 HIS A CA 1
ATOM 2416 C C . HIS A 1 289 ? -15.225 20.810 -4.061 1.00 38.88 289 HIS A C 1
ATOM 2418 O O . HIS A 1 289 ? -15.747 21.917 -4.151 1.00 38.88 289 HIS A O 1
ATOM 2424 N N . PHE A 1 290 ? -13.960 20.640 -3.696 1.00 35.06 290 PHE A N 1
ATOM 2425 C CA . PHE A 1 290 ? -13.020 21.741 -3.827 1.00 35.06 290 PHE A CA 1
ATOM 2426 C C . PHE A 1 290 ? -12.774 21.935 -5.327 1.00 35.06 290 PHE A C 1
ATOM 2428 O O . PHE A 1 290 ? -12.640 20.955 -6.066 1.00 35.06 290 PHE A O 1
ATOM 2435 N N . GLY A 1 291 ? -12.802 23.184 -5.800 1.00 37.59 291 GLY A N 1
ATOM 2436 C CA . GLY A 1 291 ? -12.395 23.514 -7.167 1.00 37.59 291 GLY A CA 1
ATOM 2437 C C . GLY A 1 291 ? -10.956 23.060 -7.445 1.00 37.59 291 GLY A C 1
ATOM 2438 O O . GLY A 1 291 ? -10.315 22.432 -6.605 1.00 37.59 291 GLY A O 1
ATOM 2439 N N . ARG A 1 292 ? -10.425 23.366 -8.632 1.00 32.72 292 ARG A N 1
ATOM 2440 C CA . ARG A 1 292 ? -9.008 23.097 -8.928 1.00 32.72 292 ARG A CA 1
ATOM 2441 C C . ARG A 1 292 ? -8.134 23.872 -7.926 1.00 32.72 292 ARG A C 1
ATOM 2443 O O . ARG A 1 292 ? -8.020 25.085 -8.068 1.00 32.72 292 ARG A O 1
ATOM 2450 N N . LEU A 1 293 ? -7.606 23.176 -6.915 1.00 31.44 293 LEU A N 1
ATOM 2451 C CA . LEU A 1 293 ? -6.435 23.602 -6.146 1.00 31.44 293 LEU A CA 1
ATOM 2452 C C . LEU A 1 293 ? -5.207 23.560 -7.058 1.00 31.44 293 LEU A C 1
ATOM 2454 O O . LEU A 1 293 ? -5.108 22.589 -7.849 1.00 31.44 293 LEU A O 1
#

Nearest PDB structures (foldseek):
  3e07-assembly1_B  TM=3.206E-01  e=4.370E+00  Drosophila melanogaster